Protein AF-A0A0F8ZVH7-F1 (afdb_monomer_lite)

Foldseek 3Di:
DPPVVVVVVVVVVVLVVQVVVCVVCVHLVSLLVLLVQDDADPLRVQLSVLSPDPVCVVPGNVVSCVVSVHDPVRSVVSSVVSVVSVVVVVVVVVVVVCVVVVLVVLLVLQDWDKDFDPQVRQQQFHQDPVRPDGDGDPVVRSRRTDTDHHDPVSNQVSCVSVVNHPPDPDDDPPPPPPDDDDDDDDPDPPDVVNVVVVVVVVCCVVPVPPPPPPPPPPPPPPPPPDDDDDDDDDDDDDDDDDDDDDDDDDDDDDPDDDPDPDDPPPPDPDDDDDDDDDDDDPDDDDDDDDDDDDDDDDDDDDDDDDDD

Radius of gyration: 37.27 Å; chains: 1; bounding box: 90×97×100 Å

pLDDT: mean 72.02, std 21.64, range [34.84, 97.56]

Sequence (308 aa):
GDKLSRRGKRSTLAVKAFDSIEAAIGGRDAVIGALAAGDLTEDQSYLFGLIADPCNDTRSLASICAKANHTLGSLLQLFKDAKLARAQIEAIAKVTDELPTVAADTMTLAKIRAEPCRPCKGKGQVATDDGVLEAECDACDGKGSHTYTPSIERQKLALELGGLYRGGSGGVQIANVFSPSPPNELGGRITQDYLKNMRTGTDRLLYPGRDAGVDTSEAIDVEVVEGKANDGKKAEQAENPEPTAVAAVAAVATPVLIPAAAIPDAKSESKPNAHVAPAPVPSVDPVRAPGSPVSSGDPFLAPAGKRP

Organism: NCBI:txid412755

Structure (mmCIF, N/CA/C/O backbone):
data_AF-A0A0F8ZVH7-F1
#
_entry.id   AF-A0A0F8ZVH7-F1
#
loop_
_atom_site.group_PDB
_atom_site.id
_atom_site.type_symbol
_atom_site.label_atom_id
_atom_site.label_alt_id
_atom_site.label_comp_id
_atom_site.label_asym_id
_atom_site.label_entity_id
_atom_site.label_seq_id
_atom_site.pdbx_PDB_ins_code
_atom_site.Cartn_x
_atom_site.Cartn_y
_atom_site.Cartn_z
_atom_site.occupancy
_atom_site.B_iso_or_equiv
_atom_site.auth_seq_id
_atom_site.auth_comp_id
_atom_site.auth_asym_id
_atom_site.auth_atom_id
_atom_site.pdbx_PDB_model_num
ATOM 1 N N . GLY A 1 1 ? -46.242 9.119 35.801 1.00 57.09 1 GLY A N 1
ATOM 2 C CA . GLY A 1 1 ? -46.180 7.870 35.014 1.00 57.09 1 GLY A CA 1
ATOM 3 C C . GLY A 1 1 ? -45.381 8.007 33.726 1.00 57.09 1 GLY A C 1
ATOM 4 O O . GLY A 1 1 ? -44.425 7.269 33.540 1.00 57.09 1 GLY A O 1
ATOM 5 N N . ASP A 1 2 ? -45.713 8.955 32.845 1.00 63.03 2 ASP A N 1
ATOM 6 C CA . ASP A 1 2 ? -45.248 8.923 31.442 1.00 63.03 2 ASP A CA 1
ATOM 7 C C . ASP A 1 2 ? -43.764 9.208 31.155 1.00 63.03 2 ASP A C 1
ATOM 9 O O . ASP A 1 2 ? -43.237 8.775 30.127 1.00 63.03 2 ASP A O 1
ATOM 13 N N . LYS A 1 3 ? -43.042 9.913 32.036 1.00 58.72 3 LYS A N 1
ATOM 14 C CA . LYS A 1 3 ? -41.636 10.280 31.765 1.00 58.72 3 LYS A CA 1
ATOM 15 C C . LYS A 1 3 ? -40.667 9.086 31.817 1.00 58.72 3 LYS A C 1
ATOM 17 O O . LYS A 1 3 ? -39.649 9.115 31.128 1.00 58.72 3 LYS A O 1
ATOM 22 N N . LEU A 1 4 ? -40.993 8.026 32.562 1.00 62.41 4 LEU A N 1
ATOM 23 C CA . LEU A 1 4 ? -40.169 6.810 32.648 1.00 62.41 4 LEU A CA 1
ATOM 24 C C . LEU A 1 4 ? -40.367 5.886 31.432 1.00 62.41 4 LEU A C 1
ATOM 26 O O . LEU A 1 4 ? -39.397 5.329 30.925 1.00 62.41 4 LEU A O 1
ATOM 30 N N . SER A 1 5 ? -41.586 5.819 30.882 1.00 64.19 5 SER A N 1
ATOM 31 C CA . SER A 1 5 ? -41.899 5.001 29.696 1.00 64.19 5 SER A CA 1
ATOM 32 C C . SER A 1 5 ? -41.181 5.489 28.424 1.00 64.19 5 SER A C 1
ATOM 34 O O . SER A 1 5 ? -40.743 4.694 27.589 1.00 64.19 5 SER A O 1
ATOM 36 N N . ARG A 1 6 ? -40.952 6.805 28.289 1.00 64.69 6 ARG A N 1
ATOM 37 C CA . ARG A 1 6 ? -40.232 7.371 27.131 1.00 64.69 6 ARG A CA 1
ATOM 38 C C . ARG A 1 6 ? -38.729 7.067 27.119 1.00 64.69 6 ARG A C 1
ATOM 40 O O . ARG A 1 6 ? -38.149 7.024 26.035 1.00 64.69 6 ARG A O 1
ATOM 47 N N . ARG A 1 7 ? -38.090 6.838 28.276 1.00 63.72 7 ARG A N 1
ATOM 48 C CA . ARG A 1 7 ? -36.652 6.507 28.332 1.00 63.72 7 ARG A CA 1
ATOM 49 C C . ARG A 1 7 ? -36.363 5.108 27.780 1.00 63.72 7 ARG A C 1
ATOM 51 O O . ARG A 1 7 ? -35.423 4.967 27.006 1.00 63.72 7 ARG A O 1
ATOM 58 N N . GLY A 1 8 ? -37.215 4.121 28.071 1.00 69.00 8 GLY A N 1
ATOM 59 C CA . GLY A 1 8 ? -37.044 2.748 27.572 1.00 69.00 8 GLY A CA 1
ATOM 60 C C . GLY A 1 8 ? -37.194 2.603 26.052 1.00 69.00 8 GLY A C 1
ATOM 61 O O . GLY A 1 8 ? -36.541 1.767 25.443 1.00 69.00 8 GLY A O 1
ATOM 62 N N . LYS A 1 9 ? -38.005 3.450 25.402 1.00 72.25 9 LYS A N 1
ATOM 63 C CA . LYS A 1 9 ? -38.171 3.414 23.935 1.00 72.25 9 LYS A CA 1
ATOM 64 C C . LYS A 1 9 ? -36.995 4.028 23.168 1.00 72.25 9 LYS A C 1
ATOM 66 O O . LYS A 1 9 ? -36.774 3.678 22.015 1.00 72.25 9 LYS A O 1
ATOM 71 N N . ARG A 1 10 ? -36.246 4.956 23.776 1.00 71.12 10 ARG A N 1
ATOM 72 C CA . ARG A 1 10 ? -35.081 5.581 23.124 1.00 71.12 10 ARG A CA 1
ATOM 73 C C . ARG A 1 10 ? -33.853 4.674 23.148 1.00 71.12 10 ARG A C 1
ATOM 75 O O . ARG A 1 10 ? -33.119 4.644 22.167 1.00 71.12 10 ARG A O 1
ATOM 82 N N . SER A 1 11 ? -33.655 3.912 24.225 1.00 75.88 11 SER A N 1
ATOM 83 C CA . SER A 1 11 ? -32.536 2.969 24.315 1.00 75.88 11 SER A CA 1
ATOM 84 C C . SER A 1 11 ? -32.661 1.823 23.310 1.00 75.88 11 SER A C 1
ATOM 86 O O . SER A 1 11 ? -31.657 1.417 22.738 1.00 75.88 11 SER A O 1
ATOM 88 N N . THR A 1 12 ? -33.875 1.347 23.018 1.00 82.81 12 THR A N 1
ATOM 89 C CA . THR A 1 12 ? -34.075 0.254 22.052 1.00 82.81 12 THR A CA 1
ATOM 90 C C . THR A 1 12 ? -33.793 0.664 20.607 1.00 82.81 12 THR A C 1
ATOM 92 O O . THR A 1 12 ? -33.283 -0.152 19.845 1.00 82.81 12 THR A O 1
ATOM 95 N N . LEU A 1 13 ? -34.072 1.914 20.219 1.00 84.94 13 LEU A N 1
ATOM 96 C CA . LEU A 1 13 ? -33.714 2.424 18.888 1.00 84.94 13 LEU A CA 1
ATOM 97 C C . LEU A 1 13 ? -32.204 2.586 18.723 1.00 84.94 13 LEU A C 1
ATOM 99 O O . LEU A 1 13 ? -31.675 2.232 17.674 1.00 84.94 13 LEU A O 1
ATOM 103 N N . ALA A 1 14 ? -31.520 3.078 19.762 1.00 82.62 14 ALA A N 1
ATOM 104 C CA . ALA A 1 14 ? -30.068 3.168 19.752 1.00 82.62 14 ALA A CA 1
ATOM 105 C C . ALA A 1 14 ? -29.460 1.774 19.571 1.00 82.62 14 ALA A C 1
ATOM 107 O O . ALA A 1 14 ? -28.747 1.572 18.600 1.00 82.62 14 ALA A O 1
ATOM 108 N N . VAL A 1 15 ? -29.823 0.796 20.410 1.00 86.12 15 VAL A N 1
ATOM 109 C CA . VAL A 1 15 ? -29.296 -0.582 20.323 1.00 86.12 15 VAL A CA 1
ATOM 110 C C . VAL A 1 15 ? -29.480 -1.179 18.923 1.00 86.12 15 VAL A C 1
ATOM 112 O O . VAL A 1 15 ? -28.510 -1.657 18.351 1.00 86.12 15 VAL A O 1
ATOM 115 N N . LYS A 1 16 ? -30.660 -1.029 18.306 1.00 89.44 16 LYS A N 1
ATOM 116 C CA . LYS A 1 16 ? -30.893 -1.504 16.930 1.00 89.44 16 LYS A CA 1
ATOM 117 C C . LYS A 1 16 ? -29.971 -0.864 15.889 1.00 89.44 16 LYS A C 1
ATOM 119 O O . LYS A 1 16 ? -29.590 -1.526 14.928 1.00 89.44 16 LYS A O 1
ATOM 124 N N . ALA A 1 17 ? -29.622 0.412 16.054 1.00 88.56 17 ALA A N 1
ATOM 125 C CA . ALA A 1 17 ? -28.679 1.074 15.159 1.00 88.56 17 ALA A CA 1
ATOM 126 C C . ALA A 1 17 ? -27.263 0.490 15.311 1.00 88.56 17 ALA A C 1
ATOM 128 O O . ALA A 1 17 ? -26.599 0.262 14.303 1.00 88.56 17 ALA A O 1
ATOM 129 N N . PHE A 1 18 ? -26.830 0.168 16.536 1.00 88.94 18 PHE A N 1
ATOM 130 C CA . PHE A 1 18 ? -25.550 -0.517 16.760 1.00 88.94 18 PHE A CA 1
ATOM 131 C C . PHE A 1 18 ? -25.537 -1.907 16.125 1.00 88.94 18 PHE A C 1
ATOM 133 O O . PHE A 1 18 ? -24.588 -2.223 15.414 1.00 88.94 18 PHE A O 1
ATOM 140 N N . ASP A 1 19 ? -26.606 -2.683 16.297 1.00 90.31 19 ASP A N 1
ATOM 141 C CA . ASP A 1 19 ? -26.706 -4.026 15.717 1.00 90.31 19 ASP A CA 1
ATOM 142 C C . ASP A 1 19 ? -26.653 -3.973 14.176 1.00 90.31 19 ASP A C 1
ATOM 144 O O . ASP A 1 19 ? -25.993 -4.792 13.539 1.00 90.31 19 ASP A O 1
ATOM 148 N N . SER A 1 20 ? -27.282 -2.962 13.557 1.00 93.81 20 SER A N 1
ATOM 149 C CA . SER A 1 20 ? -27.206 -2.765 12.100 1.00 93.81 20 SER A CA 1
ATOM 150 C C . SER A 1 20 ? -25.803 -2.399 11.606 1.00 93.81 20 SER A C 1
ATOM 152 O O . SER A 1 20 ? -25.410 -2.808 10.515 1.00 93.81 20 SER A O 1
ATOM 154 N N . ILE A 1 21 ? -25.032 -1.663 12.410 1.00 91.81 21 ILE A N 1
ATOM 155 C CA . ILE A 1 21 ? -23.653 -1.280 12.089 1.00 91.81 21 ILE A CA 1
ATOM 156 C C . ILE A 1 21 ? -22.717 -2.476 12.270 1.00 91.81 21 ILE A C 1
ATOM 158 O O . ILE A 1 21 ? -21.879 -2.718 11.408 1.00 91.81 21 ILE A O 1
ATOM 162 N N . GLU A 1 22 ? -22.883 -3.256 13.340 1.00 92.81 22 GLU A N 1
ATOM 163 C CA . GLU A 1 22 ? -22.125 -4.492 13.569 1.00 92.81 22 GLU A CA 1
ATOM 164 C C . GLU A 1 22 ? -22.356 -5.485 12.421 1.00 92.81 22 GLU A C 1
ATOM 166 O O . GLU A 1 22 ? -21.394 -6.006 11.858 1.00 92.81 22 GLU A O 1
ATOM 171 N N . ALA A 1 23 ? -23.606 -5.653 11.980 1.00 93.81 23 ALA A N 1
ATOM 172 C CA . ALA A 1 23 ? -23.926 -6.458 10.803 1.00 93.81 23 ALA A CA 1
ATOM 173 C C . ALA A 1 23 ? -23.273 -5.911 9.518 1.00 93.81 23 ALA A C 1
ATOM 175 O O . ALA A 1 23 ? -22.707 -6.681 8.745 1.00 93.81 23 ALA A O 1
ATOM 176 N N . ALA A 1 24 ? -23.296 -4.591 9.300 1.00 94.19 24 ALA A N 1
ATOM 177 C CA . ALA A 1 24 ? -22.696 -3.962 8.119 1.00 94.19 24 ALA A CA 1
ATOM 178 C C . ALA A 1 24 ? -21.160 -4.073 8.078 1.00 94.19 24 ALA A C 1
ATOM 180 O O . ALA A 1 24 ? -20.576 -4.123 6.998 1.00 94.19 24 ALA A O 1
ATOM 181 N N . ILE A 1 25 ? -20.503 -4.128 9.238 1.00 92.75 25 ILE A N 1
ATOM 182 C CA . ILE A 1 25 ? -19.046 -4.290 9.356 1.00 92.75 25 ILE A CA 1
ATOM 183 C C . ILE A 1 25 ? -18.605 -5.744 9.090 1.00 92.75 25 ILE A C 1
ATOM 185 O O . ILE A 1 25 ? -17.426 -5.997 8.837 1.00 92.75 25 ILE A O 1
ATOM 189 N N . GLY A 1 26 ? -19.547 -6.692 9.075 1.00 94.44 26 GLY A N 1
ATOM 190 C CA . GLY A 1 26 ? -19.261 -8.122 8.953 1.00 94.44 26 GLY A CA 1
ATOM 191 C C . GLY A 1 26 ? -19.133 -8.827 10.303 1.00 94.44 26 GLY A C 1
ATOM 192 O O . GLY A 1 26 ? -18.504 -9.877 10.387 1.00 94.44 26 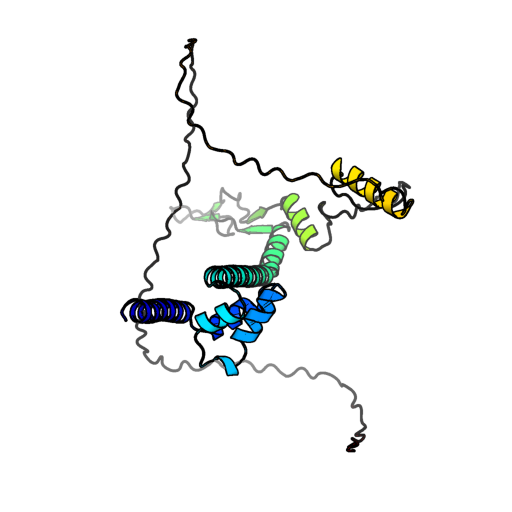GLY A O 1
ATOM 193 N N . GLY A 1 27 ? -19.725 -8.256 11.354 1.00 94.50 27 GLY A N 1
ATOM 194 C CA . GLY A 1 27 ? -19.760 -8.823 12.696 1.00 94.50 27 GLY A CA 1
ATOM 195 C C . GLY A 1 27 ? -18.555 -8.464 13.562 1.00 94.50 27 GLY A C 1
ATOM 196 O O . GLY A 1 27 ? -17.670 -7.690 13.184 1.00 94.50 27 GLY A O 1
ATOM 197 N N . ARG A 1 28 ? -18.539 -9.045 14.764 1.00 93.62 28 ARG A N 1
ATOM 198 C CA . ARG A 1 28 ? -17.524 -8.783 15.788 1.00 93.62 28 ARG A CA 1
ATOM 199 C C . ARG A 1 28 ? -16.134 -9.269 15.388 1.00 93.62 28 ARG A C 1
ATOM 201 O O . ARG A 1 28 ? -15.161 -8.551 15.596 1.00 93.62 28 ARG A O 1
ATOM 208 N N . ASP A 1 29 ? -16.050 -10.418 14.725 1.00 95.31 29 ASP A N 1
ATOM 209 C CA . ASP A 1 29 ? -14.782 -10.995 14.264 1.00 95.31 29 ASP A CA 1
ATOM 210 C C . ASP A 1 29 ? -14.056 -10.081 13.273 1.00 95.31 29 ASP A C 1
ATOM 212 O O . ASP A 1 29 ? -12.832 -9.951 13.311 1.00 95.31 29 ASP A O 1
ATOM 216 N N . ALA A 1 30 ? -14.805 -9.381 12.414 1.00 94.50 30 ALA A N 1
ATOM 217 C CA . ALA A 1 30 ? -14.237 -8.420 11.476 1.00 94.50 30 ALA A CA 1
ATOM 218 C C . ALA A 1 30 ? -13.635 -7.200 12.192 1.00 94.50 30 ALA A C 1
ATOM 220 O O . ALA A 1 30 ? -12.618 -6.668 11.741 1.00 94.50 30 ALA A O 1
ATOM 221 N N . VAL A 1 31 ? -14.238 -6.772 13.308 1.00 94.25 31 VAL A N 1
ATOM 222 C CA . VAL A 1 31 ? -13.708 -5.700 14.163 1.00 94.25 31 VAL A CA 1
ATOM 223 C C . VAL A 1 31 ? -12.450 -6.174 14.881 1.00 94.25 31 VAL A C 1
ATOM 225 O O . VAL A 1 31 ? -11.442 -5.474 14.838 1.00 94.25 31 VAL A O 1
ATOM 228 N N . ILE A 1 32 ? -12.472 -7.375 15.466 1.00 96.00 32 ILE A N 1
ATOM 229 C CA . ILE A 1 32 ? -11.312 -7.964 16.151 1.00 96.00 32 ILE A CA 1
ATOM 230 C C . ILE A 1 32 ? -10.141 -8.110 15.172 1.00 96.00 32 ILE A C 1
ATOM 232 O O . ILE A 1 32 ? -9.041 -7.636 15.443 1.00 96.00 32 ILE A O 1
ATOM 236 N N . GLY A 1 33 ? -10.385 -8.690 13.996 1.00 94.81 33 GLY A N 1
ATOM 237 C CA . GLY A 1 33 ? -9.356 -8.891 12.978 1.00 94.81 33 GLY A CA 1
ATOM 238 C C . GLY A 1 33 ? -8.829 -7.595 12.357 1.00 94.81 33 GLY A C 1
ATOM 239 O O . GLY A 1 33 ? -7.704 -7.577 11.866 1.00 94.81 33 GLY A O 1
ATOM 240 N N . ALA A 1 34 ? -9.613 -6.512 12.357 1.00 94.06 34 ALA A N 1
ATOM 241 C CA . ALA A 1 34 ? -9.126 -5.198 11.944 1.00 94.06 34 ALA A CA 1
ATOM 242 C C . ALA A 1 34 ? -8.257 -4.569 13.038 1.00 94.06 34 ALA A C 1
ATOM 244 O O . ALA A 1 34 ? -7.123 -4.194 12.763 1.00 94.06 34 ALA A O 1
ATOM 245 N N . LEU A 1 35 ? -8.763 -4.499 14.273 1.00 94.50 35 LEU A N 1
ATOM 246 C CA . LEU A 1 35 ? -8.078 -3.844 15.391 1.00 94.50 35 LEU A CA 1
ATOM 247 C C . LEU A 1 35 ? -6.788 -4.559 15.805 1.00 94.50 35 LEU A C 1
ATOM 249 O O . LEU A 1 35 ? -5.858 -3.892 16.236 1.00 94.50 35 LEU A O 1
ATOM 253 N N . ALA A 1 36 ? -6.689 -5.875 15.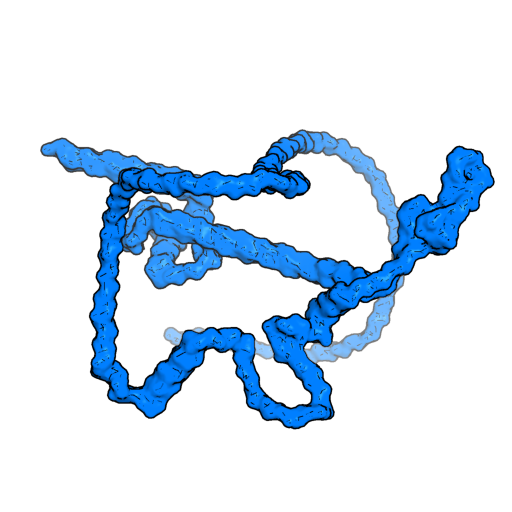605 1.00 94.75 36 ALA A N 1
ATOM 254 C CA . ALA A 1 36 ? -5.475 -6.639 15.895 1.00 94.75 36 ALA A CA 1
ATOM 255 C C . ALA A 1 36 ? -4.234 -6.179 15.101 1.00 94.75 36 ALA A C 1
ATOM 257 O O . ALA A 1 36 ? -3.117 -6.502 15.493 1.00 94.75 36 ALA A O 1
ATOM 258 N N . ALA A 1 37 ? -4.416 -5.456 13.990 1.00 88.62 37 ALA A N 1
ATOM 259 C CA . ALA A 1 37 ? -3.323 -4.938 13.166 1.00 88.62 37 ALA A CA 1
ATOM 260 C C . ALA A 1 37 ? -2.952 -3.473 13.469 1.00 88.62 37 ALA A C 1
ATOM 262 O O . ALA A 1 37 ? -2.010 -2.961 12.868 1.00 88.62 37 ALA A O 1
ATOM 263 N N . GLY A 1 38 ? -3.712 -2.780 14.323 1.00 88.75 38 GLY A N 1
ATOM 264 C CA . GLY A 1 38 ? -3.510 -1.361 14.619 1.00 88.75 38 GLY A CA 1
ATOM 265 C C . GLY A 1 38 ? -2.704 -1.121 15.895 1.00 88.75 38 GLY A C 1
ATOM 266 O O . GLY A 1 38 ? -2.769 -1.910 16.836 1.00 88.75 38 GLY A O 1
ATOM 267 N N . ASP A 1 39 ? -2.002 0.012 15.946 1.00 90.88 39 ASP A N 1
ATOM 268 C CA . ASP A 1 39 ? -1.383 0.510 17.176 1.00 90.88 39 ASP A CA 1
ATOM 269 C C . ASP A 1 39 ? -2.473 1.057 18.109 1.00 90.88 39 ASP A C 1
ATOM 271 O O . ASP A 1 39 ? -3.083 2.096 17.847 1.00 90.88 39 ASP A O 1
ATOM 275 N N . LEU A 1 40 ? -2.746 0.324 19.189 1.00 93.94 40 LEU A N 1
ATOM 276 C CA . LEU A 1 40 ? -3.796 0.638 20.158 1.00 93.94 40 LEU A CA 1
ATOM 277 C C . LEU A 1 40 ? -3.206 1.384 21.358 1.00 93.94 40 LEU A C 1
ATOM 279 O O . LEU A 1 40 ? -2.177 0.991 21.908 1.00 93.94 40 LEU A O 1
ATOM 283 N N . THR A 1 41 ? -3.890 2.431 21.823 1.00 95.44 41 THR A N 1
ATOM 284 C CA . THR A 1 41 ? -3.577 3.033 23.131 1.00 95.44 41 THR A CA 1
ATOM 285 C C . THR A 1 41 ? -3.991 2.102 24.278 1.00 95.44 41 THR A C 1
ATOM 287 O O . THR A 1 41 ? -4.719 1.130 24.067 1.00 95.44 41 THR A O 1
ATOM 290 N N . GLU A 1 42 ? -3.555 2.379 25.510 1.00 95.06 42 GLU A N 1
ATOM 291 C CA . GLU A 1 42 ? -3.906 1.561 26.685 1.00 95.06 42 GLU A CA 1
ATOM 292 C C . GLU A 1 42 ? -5.434 1.447 26.880 1.00 95.06 42 GLU A C 1
ATOM 294 O O . GLU A 1 42 ? -5.968 0.342 26.996 1.00 95.06 42 GLU A O 1
ATOM 299 N N . ASP A 1 43 ? -6.160 2.566 26.768 1.00 93.31 43 ASP A N 1
ATOM 300 C CA . ASP A 1 43 ? -7.630 2.598 26.845 1.00 93.31 43 ASP A CA 1
ATOM 301 C C . ASP A 1 43 ? -8.298 1.786 25.719 1.00 93.31 43 ASP A C 1
ATOM 303 O O . ASP A 1 43 ? -9.260 1.041 25.930 1.00 93.31 43 ASP A O 1
ATOM 307 N N . GLN A 1 44 ? -7.757 1.879 24.502 1.00 95.25 44 GLN A N 1
ATOM 308 C CA . GLN A 1 44 ? -8.271 1.152 23.340 1.00 95.25 44 GLN A CA 1
ATOM 309 C C . GLN A 1 44 ? -7.968 -0.344 23.426 1.00 95.25 44 GLN A C 1
ATOM 311 O O . GLN A 1 44 ? -8.773 -1.160 22.979 1.00 95.25 44 GLN A O 1
ATOM 316 N N . SER A 1 45 ? -6.844 -0.709 24.041 1.00 96.12 45 SER A N 1
ATOM 317 C CA . SER A 1 45 ? -6.466 -2.093 24.322 1.00 96.12 45 SER A CA 1
ATOM 318 C C . SER A 1 45 ? -7.437 -2.730 25.316 1.00 96.12 45 SER A C 1
ATOM 320 O O . SER A 1 45 ? -7.831 -3.883 25.141 1.00 96.12 45 SER A O 1
ATOM 322 N N . TYR A 1 46 ? -7.906 -1.968 26.311 1.00 97.19 46 TYR A N 1
ATOM 323 C CA . TYR A 1 46 ? -8.962 -2.417 27.219 1.00 97.19 46 TYR A CA 1
ATOM 324 C C . TYR A 1 46 ? -10.294 -2.651 26.489 1.00 97.19 46 TYR A C 1
ATOM 326 O O . TYR A 1 46 ? -10.916 -3.705 26.654 1.00 97.19 46 TYR A O 1
ATOM 334 N N . LEU A 1 47 ? -10.717 -1.712 25.632 1.00 96.69 47 LEU A N 1
ATOM 335 C CA . LEU A 1 47 ? -11.907 -1.884 24.789 1.00 96.69 47 LEU A CA 1
ATOM 336 C C . LEU A 1 47 ? -11.779 -3.114 23.879 1.00 96.69 47 LEU A C 1
ATOM 338 O O . LEU A 1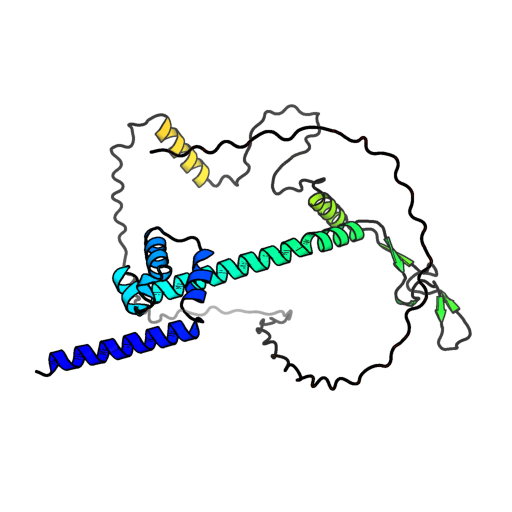 47 ? -12.717 -3.904 23.783 1.00 96.69 47 LEU A O 1
ATOM 342 N N . PHE A 1 48 ? -10.623 -3.293 23.239 1.00 96.81 48 PHE A N 1
ATOM 343 C CA . PHE A 1 48 ? -10.334 -4.448 22.396 1.00 96.81 48 PHE A CA 1
ATOM 344 C C . PHE A 1 48 ? -10.430 -5.758 23.184 1.00 96.81 48 PHE A C 1
ATOM 346 O O . PHE A 1 48 ? -11.102 -6.683 22.734 1.00 96.81 48 PHE A O 1
ATOM 353 N N . GLY A 1 49 ? -9.863 -5.815 24.394 1.00 97.19 49 GLY A N 1
ATOM 354 C CA . GLY A 1 49 ? -9.973 -6.974 25.281 1.00 97.19 49 GLY A CA 1
ATOM 355 C C . GLY A 1 49 ? -11.420 -7.316 25.644 1.00 97.19 49 GLY A C 1
ATOM 356 O O . GLY A 1 49 ? -11.799 -8.483 25.627 1.00 97.19 49 GLY A O 1
ATOM 357 N N . LEU A 1 50 ? -12.266 -6.310 25.896 1.00 97.50 50 LEU A N 1
ATOM 358 C CA . LEU A 1 50 ? -13.692 -6.535 26.153 1.00 97.50 50 LEU A CA 1
ATOM 359 C C . LEU A 1 50 ? -14.453 -7.055 24.926 1.00 97.50 50 LEU A C 1
ATOM 361 O O . LEU A 1 50 ? -15.396 -7.829 25.092 1.00 97.50 50 LEU A O 1
ATOM 365 N N . ILE A 1 51 ? -14.083 -6.615 23.720 1.00 96.31 51 ILE A N 1
ATOM 366 C CA . ILE A 1 51 ? -14.690 -7.077 22.461 1.00 96.31 51 ILE A CA 1
ATOM 367 C C . ILE A 1 51 ? -14.227 -8.502 22.127 1.00 96.31 51 ILE A C 1
ATOM 369 O O . ILE A 1 51 ? -15.029 -9.286 21.632 1.00 96.31 51 ILE A O 1
ATOM 373 N N . ALA A 1 52 ? -12.963 -8.830 22.400 1.00 97.25 52 ALA A N 1
ATOM 374 C CA . ALA A 1 52 ? -12.366 -10.131 22.109 1.00 97.25 52 ALA A CA 1
ATOM 375 C C . ALA A 1 52 ? -12.703 -11.224 23.142 1.00 97.25 52 ALA A C 1
ATOM 377 O O . ALA A 1 52 ? -12.470 -12.400 22.875 1.00 97.25 52 ALA A O 1
ATOM 378 N N . ASP A 1 53 ? -13.227 -10.859 24.316 1.00 97.56 53 ASP A N 1
ATOM 379 C CA . ASP A 1 53 ? -13.628 -11.807 25.359 1.00 97.56 53 ASP A CA 1
ATOM 380 C C . ASP A 1 53 ? -14.943 -12.536 24.991 1.00 97.56 53 ASP A C 1
ATOM 382 O O . ASP A 1 53 ? -15.999 -11.888 24.952 1.00 97.56 53 ASP A O 1
ATOM 386 N N . PRO A 1 54 ? -14.931 -13.878 24.825 1.00 96.62 54 PRO A N 1
ATOM 387 C CA . PRO A 1 54 ? -16.123 -14.669 24.495 1.00 96.62 54 PRO A CA 1
ATOM 388 C C . PRO A 1 54 ? -17.256 -14.532 25.521 1.00 96.62 54 PRO A C 1
ATOM 390 O O . PRO A 1 54 ? -18.435 -14.702 25.209 1.00 96.62 54 PRO A O 1
ATOM 393 N N . CYS A 1 55 ? -16.938 -14.178 26.772 1.00 97.00 55 CYS A N 1
ATOM 394 C CA . CYS A 1 55 ? -17.949 -13.955 27.806 1.00 97.00 55 CYS A CA 1
ATOM 395 C C . CYS A 1 55 ? -18.862 -12.756 27.492 1.00 97.00 55 CYS A C 1
ATOM 397 O O . CYS A 1 55 ? -19.935 -12.614 28.090 1.00 97.00 55 CYS A O 1
ATOM 399 N N . ASN A 1 56 ? -18.450 -11.874 26.576 1.00 96.38 56 ASN A N 1
ATOM 400 C CA . ASN A 1 56 ? -19.217 -10.715 26.136 1.00 96.38 56 ASN A CA 1
ATOM 401 C C . ASN A 1 56 ? -19.979 -10.946 24.823 1.00 96.38 56 ASN A C 1
ATOM 403 O O . ASN A 1 56 ? -20.664 -10.024 24.376 1.00 96.38 56 ASN A O 1
ATOM 407 N N . ASP A 1 57 ? -19.953 -12.142 24.230 1.00 94.50 57 ASP A N 1
ATOM 408 C CA . ASP A 1 57 ? -20.640 -12.441 22.959 1.00 94.50 57 ASP A CA 1
ATOM 409 C C . ASP A 1 57 ? -22.152 -12.227 23.029 1.00 94.50 57 ASP A C 1
ATOM 411 O O . ASP A 1 57 ? -22.772 -11.752 22.081 1.00 94.50 57 ASP A O 1
ATOM 415 N N . THR A 1 58 ? -22.759 -12.463 24.194 1.00 94.88 58 THR A N 1
ATOM 416 C CA . THR A 1 58 ? -24.196 -12.232 24.399 1.00 94.88 58 THR A CA 1
ATOM 417 C C . THR A 1 58 ? -24.553 -10.759 24.625 1.00 94.88 58 THR A C 1
ATOM 419 O O . THR A 1 58 ? -25.731 -10.421 24.745 1.00 94.88 58 THR A O 1
ATOM 422 N N . ARG A 1 59 ? -23.563 -9.873 24.783 1.00 95.06 59 ARG A N 1
ATOM 423 C CA . ARG A 1 59 ? -23.766 -8.447 25.067 1.00 95.06 59 ARG A CA 1
ATOM 424 C C . ARG A 1 59 ? -23.701 -7.647 23.774 1.00 95.06 59 ARG A C 1
ATOM 426 O O . ARG A 1 59 ? -22.843 -7.895 22.934 1.00 95.06 59 ARG A O 1
ATOM 433 N N . SER A 1 60 ? -24.567 -6.645 23.634 1.00 93.12 60 SER A N 1
ATOM 434 C CA . SER A 1 60 ? -24.515 -5.746 22.477 1.00 93.12 60 SER A CA 1
ATOM 435 C C . SER A 1 60 ? -23.254 -4.885 22.510 1.00 93.12 60 SER A C 1
ATOM 437 O O . SER A 1 60 ? -22.815 -4.457 23.586 1.00 93.12 60 SER A O 1
ATOM 439 N N . LEU A 1 61 ? -22.710 -4.566 21.335 1.00 93.12 61 LEU A N 1
ATOM 440 C CA . LEU A 1 61 ? -21.522 -3.722 21.182 1.00 93.12 61 LEU A CA 1
ATOM 441 C C . LEU A 1 61 ? -21.669 -2.376 21.912 1.00 93.12 61 LEU A C 1
ATOM 443 O O . LEU A 1 61 ? -20.749 -1.915 22.581 1.00 93.12 61 LEU A O 1
ATOM 447 N N . ALA A 1 62 ? -22.873 -1.792 21.881 1.00 92.88 62 ALA A N 1
ATOM 448 C CA . ALA A 1 62 ? -23.206 -0.558 22.596 1.00 92.88 62 ALA A CA 1
ATOM 449 C C . ALA A 1 62 ? -22.927 -0.652 24.105 1.00 92.88 62 ALA A C 1
ATOM 451 O O . ALA A 1 62 ? -22.415 0.289 24.712 1.00 92.88 62 ALA A O 1
ATOM 452 N N . SER A 1 63 ? -23.262 -1.792 24.716 1.00 94.44 63 SER A N 1
ATOM 453 C CA . SER A 1 63 ? -23.043 -2.019 26.145 1.00 94.44 63 SER A CA 1
ATOM 454 C C . SER A 1 63 ? -21.566 -2.224 26.482 1.00 94.44 63 SER A C 1
ATOM 456 O O . SER A 1 63 ? -21.133 -1.836 27.565 1.00 94.44 63 SER A O 1
ATOM 458 N N . ILE A 1 64 ? -20.791 -2.785 25.550 1.00 95.75 64 ILE A N 1
ATOM 459 C CA . ILE A 1 64 ? -19.344 -2.970 25.683 1.00 95.75 64 ILE A CA 1
ATOM 460 C C . ILE A 1 64 ? -18.637 -1.612 25.596 1.00 95.75 64 ILE A C 1
ATOM 462 O O . ILE A 1 64 ? -17.883 -1.261 26.501 1.00 95.75 64 ILE A O 1
ATOM 466 N N . CYS A 1 65 ? -18.963 -0.796 24.587 1.00 94.69 65 CYS A N 1
ATOM 467 C CA . CYS A 1 65 ? -18.431 0.562 24.449 1.00 94.69 65 CYS A CA 1
ATOM 468 C C . CYS A 1 65 ? -18.752 1.432 25.672 1.00 94.69 65 CYS A C 1
ATOM 470 O O . CYS A 1 65 ? -17.873 2.119 26.184 1.00 94.69 65 CYS A O 1
ATOM 472 N N . ALA A 1 66 ? -19.983 1.348 26.192 1.00 94.94 66 ALA A N 1
ATOM 473 C CA . ALA A 1 66 ? -20.379 2.079 27.393 1.00 94.94 66 ALA A CA 1
ATOM 474 C C . ALA A 1 66 ? -19.572 1.664 28.637 1.00 94.94 66 ALA A C 1
ATOM 476 O O . ALA A 1 66 ? -19.242 2.519 29.451 1.00 94.94 66 ALA A O 1
ATOM 477 N N . LYS A 1 67 ? -19.228 0.376 28.784 1.00 96.25 67 LYS A N 1
ATOM 478 C CA . LYS A 1 67 ? -18.376 -0.109 29.886 1.00 96.25 67 LYS A CA 1
ATOM 479 C C . LYS A 1 67 ? -16.930 0.353 29.766 1.00 96.25 67 LYS A C 1
ATOM 481 O O . LYS A 1 67 ? -16.302 0.618 30.783 1.00 96.25 67 LYS A O 1
ATOM 486 N N . ALA A 1 68 ? -16.428 0.462 28.542 1.00 96.25 68 ALA A N 1
ATOM 487 C CA . ALA A 1 68 ? -15.090 0.964 28.262 1.00 96.25 68 ALA A CA 1
ATOM 488 C C . ALA A 1 68 ? -15.007 2.504 28.243 1.00 96.25 68 ALA A C 1
ATOM 490 O O . ALA A 1 68 ? -13.960 3.041 27.916 1.00 96.25 68 ALA A O 1
ATOM 491 N N . ASN A 1 69 ? -16.098 3.225 28.541 1.00 95.88 69 ASN A N 1
ATOM 492 C CA . ASN A 1 69 ? -16.192 4.686 28.409 1.00 95.88 69 ASN A CA 1
ATOM 493 C C . ASN A 1 69 ? -15.865 5.225 26.999 1.00 95.88 69 ASN A C 1
ATOM 495 O O . ASN A 1 69 ? -15.490 6.386 26.845 1.00 95.88 69 ASN A O 1
ATOM 499 N N . HIS A 1 70 ? -16.069 4.417 25.954 1.00 96.44 70 HIS A N 1
ATOM 500 C CA . HIS A 1 70 ? -15.858 4.822 24.566 1.00 96.44 70 HIS A CA 1
ATOM 501 C C . HIS A 1 70 ? -17.174 5.104 23.841 1.00 96.44 70 HIS A C 1
ATOM 503 O O . HIS A 1 70 ? -18.194 4.436 24.029 1.00 96.44 70 HIS A O 1
ATOM 509 N N . THR A 1 71 ? -17.146 6.100 22.957 1.00 95.06 71 THR A N 1
ATOM 510 C CA . THR A 1 71 ? -18.264 6.390 22.054 1.00 95.06 71 THR A CA 1
ATOM 511 C C . THR A 1 71 ? -18.189 5.511 20.806 1.00 95.06 71 THR A C 1
ATOM 513 O O . THR A 1 71 ? -17.108 5.117 20.368 1.00 95.06 71 THR A O 1
ATOM 516 N N . LEU A 1 72 ? -19.337 5.248 20.172 1.00 91.69 72 LEU A N 1
ATOM 517 C CA . LEU A 1 72 ? -19.377 4.518 18.898 1.00 91.69 72 LEU A CA 1
ATOM 518 C C . LEU A 1 72 ? -18.538 5.199 17.810 1.00 91.69 72 LEU A C 1
ATOM 520 O O . LEU A 1 72 ? -17.890 4.524 17.020 1.00 91.69 72 LEU A O 1
ATOM 524 N N . GLY A 1 73 ? -18.550 6.535 17.777 1.00 94.31 73 GLY A N 1
ATOM 525 C CA . GLY A 1 73 ? -17.760 7.305 16.818 1.00 94.31 73 GLY A CA 1
ATOM 526 C C . GLY A 1 73 ? -16.263 7.028 16.959 1.00 94.31 73 GLY A C 1
ATOM 527 O O . GLY A 1 73 ? -15.592 6.828 15.952 1.00 94.31 73 GLY A O 1
ATOM 528 N N . SER A 1 74 ? -15.768 6.925 18.197 1.00 94.94 74 SER A N 1
ATOM 529 C CA . SER A 1 74 ? -14.377 6.554 18.479 1.00 94.94 74 SER A CA 1
ATOM 530 C C . SER A 1 74 ? -14.056 5.135 17.998 1.00 94.94 74 SER A C 1
ATOM 532 O O . SER A 1 74 ? -13.042 4.949 17.332 1.00 94.94 74 SER A O 1
ATOM 534 N N . LEU A 1 75 ? -14.940 4.157 18.232 1.00 94.06 75 LEU A N 1
ATOM 535 C CA . LEU A 1 75 ? -14.747 2.792 17.727 1.00 94.06 75 LEU A CA 1
ATOM 536 C C . LEU A 1 75 ? -14.738 2.733 16.189 1.00 94.06 75 LEU A C 1
ATOM 538 O O . LEU A 1 75 ? -13.905 2.050 15.601 1.00 94.06 75 LEU A O 1
ATOM 542 N N . LEU A 1 76 ? -15.646 3.456 15.527 1.00 93.62 76 LEU A N 1
ATOM 543 C CA . LEU A 1 76 ? -15.699 3.515 14.064 1.00 93.62 76 LEU A CA 1
ATOM 544 C C . LEU A 1 76 ? -14.459 4.181 13.466 1.00 93.62 76 LEU A C 1
ATOM 546 O O . LEU A 1 76 ? -14.014 3.771 12.396 1.00 93.62 76 LEU A O 1
ATOM 550 N N . GLN A 1 77 ? -13.911 5.193 14.137 1.00 94.88 77 GLN A N 1
ATOM 551 C CA . GLN A 1 77 ? -12.669 5.829 13.717 1.00 94.88 77 GLN A CA 1
ATOM 552 C C . GLN A 1 77 ? -11.499 4.843 13.813 1.00 94.88 77 GLN A C 1
ATOM 554 O O . GLN A 1 77 ? -10.820 4.625 12.816 1.00 94.88 77 GLN A O 1
ATOM 559 N N . LEU A 1 78 ? -11.363 4.139 14.942 1.00 93.81 78 LEU A N 1
ATOM 560 C CA . LEU A 1 78 ? -10.340 3.102 15.120 1.00 93.81 78 LEU A CA 1
ATOM 561 C C . LEU A 1 78 ? -10.446 1.987 14.084 1.00 93.81 78 LEU A C 1
ATOM 563 O O . LEU A 1 78 ? -9.444 1.544 13.533 1.00 93.81 78 LEU A O 1
ATOM 567 N N . PHE A 1 79 ? -11.667 1.557 13.771 1.00 94.50 79 PHE A N 1
ATOM 568 C CA . PHE A 1 79 ? -11.892 0.555 12.738 1.00 94.50 79 PHE A CA 1
ATOM 569 C C . PHE A 1 79 ? -11.440 1.035 11.350 1.00 94.50 79 PHE A C 1
ATOM 571 O O . PHE A 1 79 ? -10.822 0.270 10.607 1.00 94.50 79 PHE A O 1
ATOM 578 N N . LYS A 1 80 ? -11.727 2.294 10.988 1.00 94.69 80 LYS A N 1
ATOM 579 C CA . LYS A 1 80 ? -11.271 2.887 9.721 1.00 94.69 80 LYS A CA 1
ATOM 580 C C . LYS A 1 80 ? -9.752 2.975 9.661 1.00 94.69 80 LYS A C 1
ATOM 582 O O . LYS A 1 80 ? -9.174 2.564 8.657 1.00 94.69 80 LYS A O 1
ATOM 587 N N . ASP A 1 81 ? -9.131 3.462 10.729 1.00 92.50 81 ASP A N 1
ATOM 588 C CA . ASP A 1 81 ? -7.683 3.642 10.807 1.00 92.50 81 ASP A CA 1
ATOM 589 C C . ASP A 1 81 ? -6.967 2.285 10.716 1.00 92.50 81 ASP A C 1
ATOM 591 O O . ASP A 1 81 ? -6.048 2.117 9.916 1.00 92.50 81 ASP A O 1
ATOM 595 N N . ALA A 1 82 ? -7.472 1.264 11.414 1.00 92.69 82 ALA A N 1
ATOM 596 C CA . ALA A 1 82 ? -6.926 -0.089 11.355 1.00 92.69 82 ALA A CA 1
ATOM 597 C C . ALA A 1 82 ? -7.104 -0.755 9.974 1.00 92.69 82 ALA A C 1
ATOM 599 O O . ALA A 1 82 ? -6.198 -1.422 9.469 1.00 92.69 82 ALA A O 1
ATOM 600 N N . LYS A 1 83 ? -8.249 -0.548 9.305 1.00 92.44 83 LYS A N 1
ATOM 601 C CA . LYS A 1 83 ? -8.459 -1.010 7.919 1.00 92.44 83 LYS A CA 1
ATOM 602 C C . LYS A 1 83 ? -7.510 -0.328 6.938 1.00 92.44 83 LYS A C 1
ATOM 604 O O . LYS A 1 83 ? -7.005 -0.993 6.034 1.00 92.44 83 LYS A O 1
ATOM 609 N N . LEU A 1 84 ? -7.271 0.970 7.111 1.00 89.94 84 LEU A N 1
ATOM 610 C CA . LEU A 1 84 ? -6.336 1.732 6.291 1.00 89.94 84 LEU A CA 1
ATOM 611 C C . LEU A 1 84 ? -4.902 1.232 6.499 1.00 89.94 84 LEU A C 1
ATOM 613 O O . LEU A 1 84 ? -4.220 0.956 5.515 1.00 89.94 84 LEU A O 1
ATOM 617 N N . ALA A 1 85 ? -4.479 1.030 7.748 1.00 86.38 85 ALA A N 1
ATOM 618 C CA . ALA A 1 85 ? -3.168 0.472 8.076 1.00 86.38 85 ALA A CA 1
ATOM 619 C C . ALA A 1 85 ? -2.970 -0.918 7.450 1.00 86.38 85 ALA A C 1
ATOM 621 O O . ALA A 1 85 ? -1.965 -1.175 6.789 1.00 86.38 85 ALA A O 1
ATOM 622 N N . ARG A 1 86 ? -3.972 -1.800 7.548 1.00 88.81 86 ARG A N 1
ATOM 623 C CA . ARG A 1 86 ? -3.927 -3.112 6.892 1.00 88.81 86 ARG A CA 1
ATOM 624 C C . ARG A 1 86 ? -3.795 -3.001 5.371 1.00 88.81 86 ARG A C 1
ATOM 626 O O . ARG A 1 86 ? -2.985 -3.710 4.783 1.00 88.81 86 ARG A O 1
ATOM 633 N N . ALA A 1 87 ? -4.559 -2.114 4.736 1.00 86.50 87 ALA A N 1
ATOM 634 C CA . ALA A 1 87 ? -4.460 -1.891 3.296 1.00 86.50 87 ALA A CA 1
ATOM 635 C C . ALA A 1 87 ? -3.067 -1.379 2.890 1.00 86.50 87 ALA A C 1
ATOM 637 O O . ALA A 1 87 ? -2.544 -1.794 1.858 1.00 86.50 87 ALA A O 1
ATOM 638 N N . GLN A 1 88 ? -2.443 -0.527 3.710 1.00 85.56 88 GLN A N 1
ATOM 639 C CA . GLN A 1 88 ? -1.066 -0.075 3.496 1.00 85.56 88 GLN A CA 1
ATOM 640 C C . GLN A 1 88 ? -0.066 -1.229 3.601 1.00 85.56 88 GLN A C 1
ATOM 642 O O . GLN A 1 88 ? 0.787 -1.354 2.729 1.00 85.56 88 GLN A O 1
ATOM 647 N N . ILE A 1 89 ? -0.191 -2.101 4.604 1.00 84.81 89 ILE A N 1
ATOM 648 C CA . ILE A 1 89 ? 0.681 -3.276 4.758 1.00 84.81 89 ILE A CA 1
ATOM 649 C C . ILE A 1 89 ? 0.534 -4.223 3.562 1.00 84.81 89 ILE A C 1
ATOM 651 O O . ILE A 1 89 ? 1.535 -4.639 2.986 1.00 84.81 89 ILE A O 1
ATOM 655 N N . GLU A 1 90 ? -0.696 -4.532 3.143 1.00 90.12 90 GLU A N 1
ATOM 656 C CA . GLU A 1 90 ? -0.949 -5.388 1.975 1.00 90.12 90 GLU A CA 1
ATOM 657 C C . GLU A 1 90 ? -0.423 -4.757 0.675 1.00 90.12 90 GLU A C 1
ATOM 659 O O . GLU A 1 90 ? 0.091 -5.461 -0.195 1.00 90.12 90 GLU A O 1
ATOM 664 N N . ALA A 1 91 ? -0.519 -3.432 0.534 1.00 83.25 91 ALA A N 1
ATOM 665 C CA . ALA A 1 91 ? 0.056 -2.717 -0.599 1.00 83.25 91 ALA A CA 1
ATOM 666 C C . ALA A 1 91 ? 1.590 -2.771 -0.583 1.00 83.25 91 ALA A C 1
ATOM 668 O O . ALA A 1 91 ? 2.188 -3.064 -1.615 1.00 83.25 91 ALA A O 1
ATOM 669 N N . ILE A 1 92 ? 2.222 -2.540 0.572 1.00 85.25 92 ILE A N 1
ATOM 670 C CA . ILE A 1 92 ? 3.678 -2.637 0.731 1.00 85.25 92 ILE A CA 1
ATOM 671 C C . ILE A 1 92 ? 4.144 -4.053 0.402 1.00 85.25 92 ILE A C 1
ATOM 673 O O . ILE A 1 92 ? 5.075 -4.187 -0.380 1.00 85.25 92 ILE A O 1
ATOM 677 N N . ALA A 1 93 ? 3.466 -5.085 0.911 1.00 89.38 93 ALA A N 1
ATOM 678 C CA . ALA A 1 93 ? 3.784 -6.482 0.620 1.00 89.38 93 ALA A CA 1
ATOM 679 C C . ALA A 1 93 ? 3.756 -6.773 -0.892 1.00 89.38 93 ALA A C 1
ATOM 681 O O . ALA A 1 93 ? 4.730 -7.274 -1.448 1.00 89.38 93 ALA A O 1
ATOM 682 N N . LYS A 1 94 ? 2.690 -6.355 -1.589 1.00 90.94 94 LYS A N 1
ATOM 683 C CA . LYS A 1 94 ? 2.592 -6.502 -3.053 1.00 90.94 94 LYS A CA 1
ATOM 684 C C . LYS A 1 94 ? 3.696 -5.756 -3.792 1.00 90.94 94 LYS A C 1
ATOM 686 O O . LYS A 1 94 ? 4.242 -6.271 -4.759 1.00 90.94 94 LYS A O 1
ATOM 691 N N . VAL A 1 95 ? 4.023 -4.540 -3.354 1.00 85.19 95 VAL A N 1
ATOM 692 C CA . VAL A 1 95 ? 5.123 -3.776 -3.950 1.00 85.19 95 VAL A CA 1
ATOM 693 C C . VAL A 1 95 ? 6.442 -4.509 -3.728 1.00 85.19 95 VAL A C 1
ATOM 695 O O . VAL A 1 95 ? 7.201 -4.655 -4.679 1.00 85.19 95 VAL A O 1
ATOM 698 N N . THR A 1 96 ? 6.705 -5.010 -2.518 1.00 86.69 96 THR A N 1
ATOM 699 C CA . THR A 1 96 ? 7.940 -5.737 -2.204 1.00 86.69 96 THR A CA 1
ATOM 700 C C . THR A 1 96 ? 8.078 -7.044 -2.971 1.00 86.69 96 THR A C 1
ATOM 702 O O . THR A 1 96 ? 9.194 -7.381 -3.357 1.00 86.69 96 THR A O 1
ATOM 705 N N . ASP A 1 97 ? 6.973 -7.733 -3.253 1.00 92.88 97 ASP A N 1
ATOM 706 C CA . ASP A 1 97 ? 6.973 -8.963 -4.050 1.00 92.88 97 ASP A CA 1
ATOM 707 C C . ASP A 1 97 ? 7.350 -8.699 -5.520 1.00 92.88 97 ASP A C 1
ATOM 709 O O . ASP A 1 97 ? 8.004 -9.529 -6.149 1.00 92.88 97 ASP A O 1
ATOM 713 N N . GLU A 1 98 ? 7.007 -7.523 -6.055 1.00 92.94 98 GLU A N 1
ATOM 714 C CA . GLU A 1 98 ? 7.324 -7.112 -7.433 1.00 92.94 98 GLU A CA 1
ATOM 715 C C . GLU A 1 98 ? 8.696 -6.424 -7.572 1.00 92.94 98 GLU A C 1
ATOM 717 O O . GLU A 1 98 ? 9.229 -6.301 -8.681 1.00 92.94 98 GLU A O 1
ATOM 722 N N . LEU A 1 99 ? 9.312 -5.989 -6.464 1.00 85.44 99 LEU A N 1
ATOM 723 C CA . LEU A 1 99 ? 10.624 -5.325 -6.482 1.00 85.44 99 LEU A CA 1
ATOM 724 C C . LEU A 1 99 ? 11.717 -6.134 -7.208 1.00 85.44 99 LEU A C 1
ATOM 726 O O . LEU A 1 99 ? 12.470 -5.516 -7.965 1.00 85.44 99 LEU A O 1
ATOM 730 N N . PRO A 1 100 ? 11.842 -7.469 -7.051 1.00 91.94 100 PRO A N 1
ATOM 731 C CA . PRO A 1 100 ? 12.841 -8.253 -7.775 1.00 91.94 100 PRO A CA 1
ATOM 732 C C . PRO A 1 100 ? 12.656 -8.206 -9.295 1.00 91.94 100 PRO A C 1
ATOM 734 O O . PRO A 1 100 ? 13.645 -8.126 -10.024 1.00 91.94 100 PRO A O 1
ATOM 737 N N . THR A 1 101 ? 11.410 -8.205 -9.776 1.00 94.69 101 THR A N 1
ATOM 738 C CA . THR A 1 101 ? 11.086 -8.103 -11.207 1.00 94.69 101 THR A CA 1
ATOM 739 C C . THR A 1 101 ? 11.516 -6.744 -11.750 1.00 94.69 101 THR A C 1
ATOM 741 O O . THR A 1 101 ? 12.248 -6.662 -12.735 1.00 94.69 101 THR A O 1
ATOM 744 N N . VAL A 1 102 ? 11.163 -5.665 -11.046 1.00 90.00 102 VAL A N 1
ATOM 745 C CA . VAL A 1 102 ? 11.564 -4.298 -11.417 1.00 90.00 102 VAL A CA 1
ATOM 746 C C . VAL A 1 102 ? 13.089 -4.133 -11.362 1.00 90.00 102 VAL A C 1
ATOM 748 O O . VAL A 1 102 ? 13.688 -3.490 -12.230 1.00 90.00 102 VAL A O 1
ATOM 751 N N . ALA A 1 103 ? 13.754 -4.737 -10.377 1.00 88.44 103 ALA A N 1
ATOM 752 C CA . ALA A 1 103 ? 15.210 -4.746 -10.283 1.00 88.44 103 ALA A CA 1
ATOM 753 C C . ALA A 1 103 ? 15.852 -5.502 -11.462 1.00 88.44 103 ALA A C 1
ATOM 755 O O . ALA A 1 103 ? 16.803 -5.008 -12.068 1.00 88.44 103 ALA A O 1
ATOM 756 N N . ALA A 1 104 ? 15.317 -6.661 -11.847 1.00 91.19 104 ALA A N 1
ATOM 757 C CA . ALA A 1 104 ? 15.804 -7.423 -12.996 1.00 91.19 104 ALA A CA 1
ATOM 758 C C . ALA A 1 104 ? 15.642 -6.642 -14.312 1.00 91.19 104 ALA A C 1
ATOM 760 O O . ALA A 1 104 ? 16.575 -6.583 -15.124 1.00 91.19 104 ALA A O 1
ATOM 761 N N . ASP A 1 105 ? 14.502 -5.980 -14.498 1.00 92.38 105 ASP A N 1
ATOM 762 C CA . ASP A 1 105 ? 14.234 -5.152 -15.671 1.00 92.38 105 ASP A CA 1
ATOM 763 C C . ASP A 1 105 ? 15.165 -3.943 -15.723 1.00 92.38 105 ASP A C 1
ATOM 765 O O . ASP A 1 105 ? 15.809 -3.695 -16.741 1.00 92.38 105 ASP A O 1
ATOM 769 N N . THR A 1 106 ? 15.328 -3.215 -14.618 1.00 89.62 106 THR A N 1
ATOM 770 C CA . THR A 1 106 ? 16.246 -2.066 -14.562 1.00 89.62 106 THR A CA 1
ATOM 771 C C . THR A 1 106 ? 17.696 -2.476 -14.826 1.00 89.62 106 THR A C 1
ATOM 773 O O . THR A 1 106 ? 18.381 -1.802 -15.600 1.00 89.62 106 THR A O 1
ATOM 776 N N . MET A 1 107 ? 18.157 -3.610 -14.288 1.00 90.19 107 MET A N 1
ATOM 777 C CA . MET A 1 107 ? 19.488 -4.157 -14.580 1.00 90.19 107 MET A CA 1
ATOM 778 C C . MET A 1 107 ? 19.646 -4.570 -16.048 1.00 90.19 107 MET A C 1
ATOM 780 O O . MET A 1 107 ? 20.705 -4.353 -16.642 1.00 90.19 107 MET A O 1
ATOM 784 N N . THR A 1 108 ? 18.605 -5.135 -16.658 1.00 92.94 108 THR A N 1
ATOM 785 C CA . THR A 1 108 ? 18.593 -5.477 -18.089 1.00 92.94 108 THR A CA 1
ATOM 786 C C . THR A 1 108 ? 18.642 -4.213 -18.943 1.00 92.94 108 THR A C 1
ATOM 788 O O . THR A 1 108 ? 19.395 -4.133 -19.916 1.00 92.94 108 THR A O 1
ATOM 791 N N . LEU A 1 109 ? 17.902 -3.179 -18.539 1.00 90.56 109 LEU A N 1
ATOM 792 C CA . LEU A 1 109 ? 17.845 -1.902 -19.236 1.00 90.56 109 LEU A CA 1
ATOM 793 C C . LEU A 1 109 ? 19.128 -1.070 -19.094 1.00 90.56 109 LEU A C 1
ATOM 795 O O . LEU A 1 109 ? 19.365 -0.196 -19.930 1.00 90.56 109 LEU A O 1
ATOM 799 N N . ALA A 1 110 ? 19.930 -1.326 -18.060 1.00 91.88 110 ALA A N 1
ATOM 800 C CA . ALA A 1 110 ? 21.194 -0.645 -17.787 1.00 91.88 110 ALA A CA 1
ATOM 801 C C . ALA A 1 110 ? 22.386 -1.190 -18.595 1.00 91.88 110 ALA A C 1
ATOM 803 O O . ALA A 1 110 ? 23.472 -0.608 -18.544 1.00 91.88 110 ALA A O 1
ATOM 804 N N . LYS A 1 111 ? 22.209 -2.281 -19.348 1.00 92.56 111 LYS A N 1
ATOM 805 C CA . LYS A 1 111 ? 23.225 -2.831 -20.255 1.00 92.56 111 LYS A CA 1
ATOM 806 C C . LYS A 1 111 ? 23.036 -2.285 -21.670 1.00 92.56 111 LYS A C 1
ATOM 808 O O . LYS A 1 111 ? 21.919 -1.975 -22.083 1.00 92.56 111 LYS A O 1
ATOM 813 N N . ILE A 1 112 ? 24.135 -2.196 -22.424 1.00 94.62 112 ILE A N 1
ATOM 814 C CA . ILE A 1 112 ? 24.057 -1.977 -23.873 1.00 94.62 112 ILE A CA 1
ATOM 815 C C . ILE A 1 112 ? 23.338 -3.182 -24.468 1.00 94.62 112 ILE A C 1
ATOM 817 O O . ILE A 1 112 ? 23.746 -4.322 -24.238 1.00 94.62 112 ILE A O 1
ATOM 821 N N . ARG A 1 113 ? 22.266 -2.932 -25.216 1.00 94.75 113 ARG A N 1
ATOM 822 C CA . ARG A 1 113 ? 21.470 -3.988 -25.839 1.00 94.75 113 ARG A CA 1
ATOM 823 C C . ARG A 1 113 ? 21.162 -3.654 -27.285 1.00 94.75 113 ARG A C 1
ATOM 825 O O . ARG A 1 113 ? 20.928 -2.496 -27.623 1.00 94.75 113 ARG A O 1
ATOM 832 N N . ALA A 1 114 ? 21.162 -4.685 -28.114 1.00 95.62 114 ALA A N 1
ATOM 833 C CA . ALA A 1 114 ? 20.654 -4.611 -29.470 1.00 95.62 114 ALA A CA 1
ATOM 834 C C . ALA A 1 114 ? 19.191 -5.063 -29.443 1.00 95.62 114 ALA A C 1
ATOM 836 O O . ALA A 1 114 ? 18.908 -6.201 -29.073 1.00 95.62 114 ALA A O 1
ATOM 837 N N . GLU A 1 115 ? 18.261 -4.177 -29.791 1.00 95.44 115 GLU A N 1
ATOM 838 C CA . GLU A 1 115 ? 16.862 -4.555 -30.004 1.00 95.44 115 GLU A CA 1
ATOM 839 C C . GLU A 1 115 ? 16.610 -4.711 -31.509 1.00 95.44 115 GLU A C 1
ATOM 841 O O . GLU A 1 115 ? 17.139 -3.925 -32.306 1.00 95.44 115 GLU A O 1
ATOM 846 N N . PRO A 1 116 ? 15.813 -5.706 -31.935 1.00 96.69 116 PRO A N 1
ATOM 847 C CA . PRO A 1 116 ? 15.460 -5.850 -33.337 1.00 96.69 116 PRO A CA 1
ATOM 848 C C . PRO A 1 116 ? 14.691 -4.613 -33.804 1.00 96.69 116 PRO A C 1
ATOM 850 O O . PRO A 1 116 ? 13.789 -4.115 -33.127 1.00 96.69 116 PRO A O 1
ATOM 853 N N . CYS A 1 117 ? 15.041 -4.116 -34.985 1.00 96.62 117 CYS A N 1
ATOM 854 C CA . CYS A 1 117 ? 14.363 -2.981 -35.587 1.00 96.62 117 CYS A CA 1
ATOM 855 C C . CYS A 1 117 ? 12.883 -3.328 -35.809 1.00 96.62 117 CYS A C 1
ATOM 857 O O . CYS A 1 117 ? 12.566 -4.337 -36.439 1.00 96.62 117 CYS A O 1
ATOM 859 N N . ARG A 1 118 ? 11.965 -2.523 -35.250 1.00 95.88 118 ARG A N 1
ATOM 860 C CA . ARG A 1 118 ? 10.517 -2.809 -35.267 1.00 95.88 118 ARG A CA 1
ATOM 861 C C . ARG A 1 118 ? 9.936 -2.907 -36.690 1.00 95.88 118 ARG A C 1
ATOM 863 O O . ARG A 1 118 ? 9.185 -3.854 -36.917 1.00 95.88 118 ARG A O 1
ATOM 870 N N . PRO A 1 119 ? 10.288 -2.015 -37.640 1.00 93.94 119 PRO A N 1
ATOM 871 C CA . PRO A 1 119 ? 9.848 -2.120 -39.034 1.00 93.94 119 PRO A CA 1
ATOM 872 C C . PRO A 1 119 ? 10.235 -3.435 -39.723 1.00 93.94 119 PRO A C 1
ATOM 874 O O . PRO A 1 119 ? 9.369 -4.115 -40.264 1.00 93.94 119 PRO A O 1
ATOM 877 N N . CYS A 1 120 ? 11.510 -3.839 -39.664 1.00 93.69 120 CYS A N 1
ATOM 878 C CA . CYS A 1 120 ? 11.998 -5.036 -40.366 1.00 93.69 120 CYS A CA 1
ATOM 879 C C . CYS A 1 120 ? 12.026 -6.310 -39.505 1.00 93.69 120 CYS A C 1
ATOM 881 O O . CYS A 1 120 ? 12.428 -7.374 -39.974 1.00 93.69 120 CYS A O 1
ATOM 883 N N . LYS A 1 121 ? 11.621 -6.222 -38.232 1.00 94.56 121 LYS A N 1
ATOM 884 C CA . LYS A 1 121 ? 11.618 -7.316 -37.244 1.00 94.56 121 LYS A CA 1
ATOM 885 C C . LYS A 1 121 ? 12.961 -8.050 -37.128 1.00 94.56 121 LYS A C 1
ATOM 887 O O . LYS A 1 121 ? 12.983 -9.266 -36.961 1.00 94.56 121 LYS A O 1
ATOM 892 N N . GLY A 1 122 ? 14.081 -7.335 -37.233 1.00 95.00 122 GLY A N 1
ATOM 893 C CA . GLY A 1 122 ? 15.410 -7.952 -37.136 1.00 95.00 122 GLY A CA 1
ATOM 894 C C . GLY A 1 122 ? 16.044 -8.360 -38.465 1.00 95.00 122 GLY A C 1
ATOM 895 O O . GLY A 1 122 ? 17.224 -8.687 -38.480 1.00 95.00 122 GLY A O 1
ATOM 896 N N . LYS A 1 123 ? 15.300 -8.344 -39.579 1.00 93.94 123 LYS A N 1
ATOM 897 C CA . LYS A 1 123 ? 15.788 -8.877 -40.862 1.00 93.94 123 LYS A CA 1
ATOM 898 C C . LYS A 1 123 ? 16.742 -7.947 -41.608 1.00 93.94 123 LYS A C 1
ATOM 900 O O . LYS A 1 123 ? 17.433 -8.394 -42.509 1.00 93.94 123 LYS A O 1
ATOM 905 N N . GLY A 1 124 ? 16.739 -6.655 -41.283 1.00 93.00 124 GLY A N 1
ATOM 906 C CA . GLY A 1 124 ? 17.501 -5.640 -42.021 1.00 93.00 124 GLY A CA 1
ATOM 907 C C . GLY A 1 124 ? 16.857 -5.215 -43.341 1.00 93.00 124 GLY A C 1
ATOM 908 O O . GLY A 1 124 ? 17.189 -4.153 -43.851 1.00 93.00 124 GLY A O 1
ATOM 909 N N . GLN A 1 125 ? 15.872 -5.964 -43.834 1.00 93.50 125 GLN A N 1
ATOM 910 C CA . GLN A 1 125 ? 15.159 -5.692 -45.079 1.00 93.50 125 GLN A CA 1
ATOM 911 C C . GLN A 1 125 ? 13.645 -5.649 -44.857 1.00 93.50 125 GLN A C 1
ATOM 913 O O . GLN A 1 125 ? 13.111 -6.351 -43.988 1.00 93.50 125 GLN A O 1
ATOM 918 N N . VAL A 1 126 ? 12.955 -4.815 -45.632 1.00 91.44 126 VAL A N 1
ATOM 919 C CA . VAL A 1 126 ? 11.489 -4.706 -45.642 1.00 91.44 126 VAL A CA 1
ATOM 920 C C . VAL A 1 126 ? 10.987 -5.094 -47.031 1.00 91.44 126 VAL A C 1
ATOM 922 O O . VAL A 1 126 ? 11.586 -4.731 -48.042 1.00 91.44 126 VAL A O 1
ATOM 925 N N . ALA A 1 127 ? 9.902 -5.868 -47.081 1.00 87.88 127 ALA A N 1
ATOM 926 C CA . ALA A 1 127 ? 9.270 -6.213 -48.346 1.00 87.88 127 ALA A CA 1
ATOM 927 C C . ALA A 1 127 ? 8.593 -4.964 -48.918 1.00 87.88 127 ALA A C 1
ATOM 929 O O . ALA A 1 127 ? 7.711 -4.396 -48.276 1.00 87.88 127 ALA A O 1
ATOM 930 N N . THR A 1 128 ? 9.022 -4.545 -50.105 1.00 83.88 128 THR A N 1
ATOM 931 C CA . THR A 1 128 ? 8.348 -3.488 -50.868 1.00 83.88 128 THR A CA 1
ATOM 932 C C . THR A 1 128 ? 7.001 -4.018 -51.373 1.00 83.88 128 THR A C 1
ATOM 934 O O . THR A 1 128 ? 6.900 -5.209 -51.679 1.00 83.88 128 THR A O 1
ATOM 937 N N . ASP A 1 129 ? 5.980 -3.162 -51.482 1.00 83.06 129 ASP A N 1
ATOM 938 C CA . ASP A 1 129 ? 4.610 -3.539 -51.889 1.00 83.06 129 ASP A CA 1
ATOM 939 C C . ASP A 1 129 ? 4.548 -4.289 -53.235 1.00 83.06 129 ASP A C 1
ATOM 941 O O . ASP A 1 129 ? 3.642 -5.089 -53.467 1.00 83.06 129 ASP A O 1
ATOM 945 N N . ASP A 1 130 ? 5.559 -4.108 -54.087 1.00 81.62 130 ASP A N 1
ATOM 946 C CA . ASP A 1 130 ? 5.695 -4.792 -55.376 1.00 81.62 130 ASP A CA 1
ATOM 947 C C . ASP A 1 130 ? 6.152 -6.261 -55.264 1.00 81.62 130 ASP A C 1
ATOM 949 O O . ASP A 1 130 ? 6.272 -6.952 -56.272 1.00 81.62 130 ASP A O 1
ATOM 953 N N . GLY A 1 131 ? 6.434 -6.763 -54.055 1.00 71.62 131 GLY A N 1
ATOM 954 C CA . GLY A 1 131 ? 6.688 -8.180 -53.766 1.00 71.62 131 GLY A CA 1
ATOM 955 C C . GLY A 1 131 ? 7.999 -8.762 -54.308 1.00 71.62 131 GLY A C 1
ATOM 956 O O . GLY A 1 131 ? 8.234 -9.957 -54.141 1.00 71.62 131 GLY A O 1
ATOM 957 N N . VAL A 1 132 ? 8.848 -7.954 -54.956 1.00 68.12 132 VAL A N 1
ATOM 958 C CA . VAL A 1 132 ? 10.001 -8.456 -55.734 1.00 68.12 132 VAL A CA 1
ATOM 959 C C . VAL A 1 132 ? 11.354 -7.881 -55.289 1.00 68.12 132 VAL A C 1
ATOM 961 O O . VAL A 1 132 ? 12.384 -8.473 -55.602 1.00 68.12 132 VAL A O 1
ATOM 964 N N . LEU A 1 133 ? 11.398 -6.791 -54.512 1.00 67.69 133 LEU A N 1
ATOM 965 C CA . LEU A 1 133 ? 12.658 -6.207 -54.030 1.00 67.69 133 LEU A CA 1
ATOM 966 C C . LEU A 1 133 ? 12.647 -6.030 -52.505 1.00 67.69 133 LEU A C 1
ATOM 968 O O . LEU A 1 133 ? 11.847 -5.270 -51.952 1.00 67.69 133 LEU A O 1
ATOM 972 N N . GLU A 1 134 ? 13.551 -6.750 -51.837 1.00 80.56 134 GLU A N 1
ATOM 973 C CA . GLU A 1 134 ? 13.921 -6.542 -50.436 1.00 80.56 134 GLU A CA 1
ATOM 974 C C . GLU A 1 134 ? 14.772 -5.269 -50.353 1.00 80.56 134 GLU A C 1
ATOM 976 O O . GLU A 1 134 ? 15.981 -5.294 -50.581 1.00 80.56 134 GLU A O 1
ATOM 981 N N . ALA A 1 135 ? 14.122 -4.135 -50.088 1.00 88.50 135 ALA A N 1
ATOM 982 C CA . ALA A 1 135 ? 14.822 -2.885 -49.836 1.00 88.50 135 ALA A CA 1
ATOM 983 C C . ALA A 1 135 ? 15.456 -2.925 -48.439 1.00 88.50 135 ALA A C 1
ATOM 985 O O . ALA A 1 135 ? 14.897 -3.509 -47.500 1.00 88.50 135 ALA A O 1
ATOM 986 N N . GLU A 1 136 ? 16.627 -2.303 -48.295 1.00 94.25 136 GLU A N 1
ATOM 987 C CA . GLU A 1 136 ? 17.227 -2.091 -46.981 1.00 94.25 136 GLU A CA 1
ATOM 988 C C . GLU A 1 136 ? 16.270 -1.276 -46.108 1.00 94.25 136 GLU A C 1
ATOM 990 O O . GLU A 1 136 ? 15.601 -0.351 -46.559 1.00 94.25 136 GLU A O 1
ATOM 995 N N . CYS A 1 137 ? 16.157 -1.659 -44.842 1.00 93.81 137 CYS A N 1
ATOM 996 C CA . CYS A 1 137 ? 15.266 -0.981 -43.918 1.00 93.81 137 CYS A CA 1
ATOM 997 C C . CYS A 1 137 ? 15.836 0.395 -43.556 1.00 93.81 137 CYS A C 1
ATOM 999 O O . CYS A 1 137 ? 16.789 0.458 -42.774 1.00 93.81 137 CYS A O 1
ATOM 1001 N N . ASP A 1 138 ? 15.197 1.466 -44.034 1.00 94.88 138 ASP A N 1
ATOM 1002 C CA . ASP A 1 138 ? 15.564 2.868 -43.764 1.00 94.88 138 ASP A CA 1
ATOM 1003 C C . ASP A 1 138 ? 15.689 3.194 -42.271 1.00 94.88 138 ASP A C 1
ATOM 1005 O O . ASP A 1 138 ? 16.443 4.071 -41.870 1.00 94.88 138 ASP A O 1
ATOM 1009 N N . ALA A 1 139 ? 14.944 2.493 -41.413 1.00 94.25 139 ALA A N 1
ATOM 1010 C CA . ALA A 1 139 ? 15.010 2.746 -39.981 1.00 94.25 139 ALA A CA 1
ATOM 1011 C C . ALA A 1 139 ? 16.329 2.264 -39.363 1.00 94.25 139 ALA A C 1
ATOM 1013 O O . ALA A 1 139 ? 16.825 2.909 -38.448 1.00 94.25 139 ALA A O 1
ATOM 1014 N N . CYS A 1 140 ? 16.893 1.139 -39.819 1.00 95.00 140 CYS A N 1
ATOM 1015 C CA . CYS A 1 140 ? 18.107 0.551 -39.235 1.00 95.00 140 CYS A CA 1
ATOM 1016 C C . CYS A 1 140 ? 19.304 0.503 -40.188 1.00 95.00 140 CYS A C 1
ATOM 1018 O O . CYS A 1 140 ? 20.279 -0.182 -39.870 1.00 95.00 140 CYS A O 1
ATOM 1020 N N . ASP A 1 141 ? 19.211 1.151 -41.348 1.00 95.12 141 ASP A N 1
ATOM 1021 C CA . ASP A 1 141 ? 20.235 1.164 -42.397 1.00 95.12 141 ASP A CA 1
ATOM 1022 C C . ASP A 1 141 ? 20.741 -0.252 -42.728 1.00 95.12 141 ASP A C 1
ATOM 1024 O O . ASP A 1 141 ? 21.934 -0.547 -42.649 1.00 95.12 141 ASP A O 1
ATOM 1028 N N . GLY A 1 142 ? 19.817 -1.197 -42.934 1.00 94.12 142 GLY A N 1
ATOM 1029 C CA . GLY A 1 142 ? 20.167 -2.586 -43.264 1.00 94.12 142 GLY A CA 1
ATOM 1030 C C . GLY A 1 142 ? 20.709 -3.450 -42.110 1.00 94.12 142 GLY A C 1
ATOM 1031 O O . GLY A 1 142 ? 20.781 -4.668 -42.245 1.00 94.12 142 GLY A O 1
ATOM 1032 N N . LYS A 1 143 ? 21.030 -2.889 -40.934 1.00 95.44 143 LYS A N 1
ATOM 1033 C CA . LYS A 1 143 ? 21.654 -3.640 -39.816 1.00 95.44 143 LYS A CA 1
ATOM 1034 C C . LYS A 1 143 ? 20.720 -4.620 -39.110 1.00 95.44 143 LYS A C 1
ATOM 1036 O O . LYS A 1 143 ? 21.175 -5.461 -38.341 1.00 95.44 143 LYS A O 1
ATOM 1041 N N . GLY A 1 144 ? 19.409 -4.454 -39.268 1.00 95.19 144 GLY A N 1
ATOM 1042 C CA . GLY A 1 144 ? 18.385 -5.274 -38.616 1.00 95.19 144 GLY A CA 1
ATOM 1043 C C . GLY A 1 144 ? 18.184 -5.002 -37.121 1.00 95.19 144 GLY A C 1
ATOM 1044 O O . GLY A 1 144 ? 17.117 -5.303 -36.595 1.00 95.19 144 GLY A O 1
ATOM 1045 N N . SER A 1 145 ? 19.127 -4.367 -36.425 1.00 97.06 145 SER A N 1
ATOM 1046 C CA . SER A 1 145 ? 19.013 -4.055 -34.994 1.00 97.06 145 SER A CA 1
ATOM 1047 C C . SER A 1 145 ? 19.439 -2.629 -34.658 1.00 97.06 145 SER A C 1
ATOM 1049 O O . SER A 1 145 ? 20.343 -2.085 -35.291 1.00 97.06 145 SER A O 1
ATOM 1051 N N . HIS A 1 146 ? 18.834 -2.060 -33.617 1.00 96.19 146 HIS A N 1
ATOM 1052 C CA . HIS A 1 146 ? 19.260 -0.807 -33.004 1.00 96.19 146 HIS A CA 1
ATOM 1053 C C . HIS A 1 146 ? 20.016 -1.075 -31.710 1.00 96.19 146 HIS A C 1
ATOM 1055 O O . HIS A 1 146 ? 19.509 -1.748 -30.811 1.00 96.19 146 HIS A O 1
ATOM 1061 N N . THR A 1 147 ? 21.214 -0.506 -31.596 1.00 95.81 147 THR A N 1
ATOM 1062 C CA . THR A 1 147 ? 21.987 -0.535 -30.355 1.00 95.81 147 THR A CA 1
ATOM 1063 C C . THR A 1 147 ? 21.534 0.605 -29.454 1.00 95.81 147 THR A C 1
ATOM 1065 O O . THR A 1 147 ? 21.721 1.776 -29.781 1.00 95.81 147 THR A O 1
ATOM 1068 N N . TYR A 1 148 ? 20.961 0.267 -28.304 1.00 94.56 148 TYR A N 1
ATOM 1069 C CA . TYR A 1 148 ? 20.585 1.231 -27.280 1.00 94.56 148 TYR A CA 1
ATOM 1070 C C . TYR A 1 148 ? 21.697 1.342 -26.246 1.00 94.56 148 TYR A C 1
ATOM 1072 O O . TYR A 1 148 ? 21.964 0.403 -25.490 1.00 94.56 148 TYR A O 1
ATOM 1080 N N . THR A 1 149 ? 22.327 2.513 -26.195 1.00 94.06 149 THR A N 1
ATOM 1081 C CA . THR A 1 149 ? 23.228 2.867 -25.101 1.00 94.06 149 THR A CA 1
ATOM 1082 C C . THR A 1 149 ? 22.379 3.317 -23.909 1.00 94.06 149 THR A C 1
ATOM 1084 O O . THR A 1 149 ? 21.560 4.229 -24.053 1.00 94.06 149 THR A O 1
ATOM 1087 N N . PRO A 1 150 ? 22.516 2.682 -22.736 1.00 92.44 150 PRO A N 1
ATOM 1088 C CA . PRO A 1 150 ? 21.773 3.070 -21.542 1.00 92.44 150 PRO A CA 1
ATOM 1089 C C . PRO A 1 150 ? 22.150 4.494 -21.111 1.00 92.44 150 PRO A C 1
ATOM 1091 O O . PRO A 1 150 ? 23.302 4.911 -21.240 1.00 92.44 150 PRO A O 1
ATOM 1094 N N . SER A 1 151 ? 21.188 5.241 -20.566 1.00 91.75 151 SER A N 1
ATOM 1095 C CA . SER A 1 151 ? 21.489 6.539 -19.961 1.00 91.75 151 SER A CA 1
ATOM 1096 C C . SER A 1 151 ? 22.300 6.359 -18.673 1.00 91.75 151 SER A C 1
ATOM 1098 O O . SER A 1 151 ? 22.105 5.395 -17.928 1.00 91.75 151 SER A O 1
ATOM 1100 N N . ILE A 1 152 ? 23.183 7.319 -18.380 1.00 89.44 152 ILE A N 1
ATOM 1101 C CA . ILE A 1 152 ? 24.010 7.329 -17.159 1.00 89.44 152 ILE A CA 1
ATOM 1102 C C . ILE A 1 152 ? 23.129 7.252 -15.900 1.00 89.44 152 ILE A C 1
ATOM 1104 O O . ILE A 1 152 ? 23.485 6.593 -14.928 1.00 89.44 152 ILE A O 1
ATOM 1108 N N . GLU A 1 153 ? 21.954 7.881 -15.922 1.00 88.56 153 GLU A N 1
ATOM 1109 C CA . GLU A 1 153 ? 20.986 7.841 -14.819 1.00 88.56 153 GLU A CA 1
ATOM 1110 C C . GLU A 1 153 ? 20.458 6.427 -14.550 1.00 88.56 153 GLU A C 1
ATOM 1112 O O . GLU A 1 153 ? 20.396 6.007 -13.397 1.00 88.56 153 GLU A O 1
ATOM 1117 N N . ARG A 1 154 ? 20.152 5.647 -15.597 1.00 87.12 154 ARG A N 1
ATOM 1118 C CA . ARG A 1 154 ? 19.699 4.252 -15.445 1.00 87.12 154 ARG A CA 1
ATOM 1119 C C . ARG A 1 154 ? 20.802 3.347 -14.918 1.00 87.12 154 ARG A C 1
ATOM 1121 O O . ARG A 1 154 ? 20.530 2.454 -14.123 1.00 87.12 154 ARG A O 1
ATOM 1128 N N . GLN A 1 155 ? 22.042 3.589 -15.332 1.00 87.31 155 GLN A N 1
ATOM 1129 C CA . GLN A 1 155 ? 23.195 2.865 -14.803 1.00 87.31 155 GLN A CA 1
ATOM 1130 C C . GLN A 1 155 ? 23.426 3.182 -13.324 1.00 87.31 155 GLN A C 1
ATOM 1132 O O . GLN A 1 155 ? 23.657 2.267 -12.541 1.00 87.31 155 GLN A O 1
ATOM 1137 N N . LYS A 1 156 ? 23.302 4.453 -12.921 1.00 88.06 156 LYS A N 1
ATOM 1138 C CA . LYS A 1 156 ? 23.374 4.853 -11.508 1.00 88.06 156 LYS A CA 1
ATOM 1139 C C . LYS A 1 156 ? 22.278 4.195 -10.678 1.00 88.06 156 LYS A C 1
ATOM 1141 O O . LYS A 1 156 ? 22.595 3.618 -9.648 1.00 88.06 156 LYS A O 1
ATOM 1146 N N . LEU A 1 157 ? 21.034 4.211 -11.160 1.00 86.00 157 LEU A N 1
ATOM 1147 C CA . LEU A 1 157 ? 19.910 3.560 -10.487 1.00 86.00 157 LEU A CA 1
ATOM 1148 C C . LEU A 1 157 ? 20.140 2.050 -10.328 1.00 86.00 157 LEU A C 1
ATOM 1150 O O . LEU A 1 157 ? 19.935 1.507 -9.251 1.00 86.00 157 LEU A O 1
ATOM 1154 N N . ALA A 1 158 ? 20.611 1.367 -11.375 1.00 86.62 158 ALA A N 1
ATOM 1155 C CA . ALA A 1 158 ? 20.910 -0.062 -11.299 1.00 86.62 158 ALA A CA 1
ATOM 1156 C C . ALA A 1 158 ? 22.039 -0.371 -10.298 1.00 86.62 158 ALA A C 1
ATOM 1158 O O . ALA A 1 158 ? 21.970 -1.363 -9.574 1.00 86.62 158 ALA A O 1
ATOM 1159 N N . LEU A 1 159 ? 23.063 0.485 -10.223 1.00 85.62 159 LEU A N 1
ATOM 1160 C CA . LEU A 1 159 ? 24.130 0.357 -9.229 1.00 85.62 159 LEU A CA 1
ATOM 1161 C C . LEU A 1 159 ? 23.639 0.668 -7.808 1.00 85.62 159 LEU A C 1
ATOM 1163 O O . LEU A 1 159 ? 24.122 0.054 -6.859 1.00 85.62 159 LEU A O 1
ATOM 1167 N N . GLU A 1 160 ? 22.688 1.588 -7.654 1.00 85.88 160 GLU A N 1
ATOM 1168 C CA . GLU A 1 160 ? 22.066 1.920 -6.371 1.00 85.88 160 GLU A CA 1
ATOM 1169 C C . GLU A 1 160 ? 21.192 0.777 -5.855 1.00 85.88 160 GLU A C 1
ATOM 1171 O O . GLU A 1 160 ? 21.366 0.341 -4.718 1.00 85.88 160 GLU A O 1
ATOM 1176 N N . LEU A 1 161 ? 20.356 0.197 -6.720 1.00 81.12 161 LEU A N 1
ATOM 1177 C CA . LEU A 1 161 ? 19.572 -1.003 -6.414 1.00 81.12 161 LEU A CA 1
ATOM 1178 C C . LEU A 1 161 ? 20.460 -2.212 -6.094 1.00 81.12 161 LEU A C 1
ATOM 1180 O O . LEU A 1 161 ? 20.129 -3.011 -5.224 1.00 81.12 161 LEU A O 1
ATOM 1184 N N . GLY A 1 162 ? 21.611 -2.335 -6.760 1.00 80.25 162 GLY A N 1
ATOM 1185 C CA . GLY A 1 162 ? 22.611 -3.360 -6.455 1.00 80.25 162 GLY A CA 1
ATOM 1186 C C . GLY A 1 162 ? 23.415 -3.102 -5.175 1.00 80.25 162 GLY A C 1
ATOM 1187 O O . GLY A 1 162 ? 24.272 -3.912 -4.833 1.00 80.25 162 GLY A O 1
ATOM 1188 N N . GLY A 1 163 ? 23.206 -1.970 -4.492 1.00 80.44 163 GLY A N 1
ATOM 1189 C CA . GLY A 1 163 ? 23.983 -1.567 -3.315 1.00 80.44 163 GLY A CA 1
ATOM 1190 C C . GLY A 1 163 ? 25.450 -1.221 -3.610 1.00 80.44 163 GLY A C 1
ATOM 1191 O O . GLY A 1 163 ? 26.231 -1.020 -2.681 1.00 80.44 163 GLY A O 1
ATOM 1192 N N . LEU A 1 164 ? 25.829 -1.139 -4.889 1.00 81.25 164 LEU A N 1
ATOM 1193 C CA . LEU A 1 164 ? 27.179 -0.813 -5.360 1.00 81.25 164 LEU A CA 1
ATOM 1194 C C . LEU A 1 164 ? 27.414 0.700 -5.434 1.00 81.25 164 LEU A C 1
ATOM 1196 O O . LEU A 1 164 ? 28.556 1.154 -5.401 1.00 81.25 164 LEU A O 1
ATOM 1200 N N . TYR A 1 165 ? 26.340 1.485 -5.519 1.00 81.06 165 TYR A N 1
ATOM 1201 C CA . TYR A 1 165 ? 26.381 2.941 -5.526 1.00 81.06 165 TYR A CA 1
ATOM 1202 C C . TYR A 1 165 ? 25.483 3.501 -4.425 1.00 81.06 165 TYR A C 1
ATOM 1204 O O . TYR A 1 165 ? 24.265 3.428 -4.500 1.00 81.06 165 TYR A O 1
ATOM 1212 N N . ARG A 1 166 ? 26.072 4.092 -3.383 1.00 72.44 166 ARG A N 1
ATOM 1213 C CA . ARG A 1 166 ? 25.310 4.799 -2.341 1.00 72.44 166 ARG A CA 1
ATOM 1214 C C . ARG A 1 166 ? 25.061 6.238 -2.790 1.00 72.44 166 ARG A C 1
ATOM 1216 O O . ARG A 1 166 ? 25.755 7.168 -2.384 1.00 72.44 166 ARG A O 1
ATOM 1223 N N . GLY A 1 167 ? 24.105 6.397 -3.699 1.00 60.00 167 GLY A N 1
ATOM 1224 C CA . GLY A 1 167 ? 23.708 7.670 -4.292 1.00 60.00 167 GLY A CA 1
ATOM 1225 C C . GLY A 1 167 ? 22.943 8.576 -3.325 1.00 60.00 167 GLY A C 1
ATOM 1226 O O . GLY A 1 167 ? 21.740 8.729 -3.427 1.00 60.00 167 GLY A O 1
ATOM 1227 N N . GLY A 1 168 ? 23.639 9.234 -2.398 1.00 58.75 168 GLY A N 1
ATOM 1228 C CA . GLY A 1 168 ? 23.265 10.597 -1.994 1.00 58.75 168 GLY A CA 1
ATOM 1229 C C . GLY A 1 168 ? 21.952 10.849 -1.231 1.00 58.75 168 GLY A C 1
ATOM 1230 O O . GLY A 1 168 ? 21.519 11.997 -1.217 1.00 58.75 168 GLY A O 1
ATOM 1231 N N . SER A 1 169 ? 21.353 9.873 -0.542 1.00 52.81 169 SER A N 1
ATOM 1232 C CA . SER A 1 169 ? 20.371 10.152 0.536 1.00 52.81 169 SER A CA 1
ATOM 1233 C C . SER A 1 169 ? 20.777 9.609 1.917 1.00 52.81 169 SER A C 1
ATOM 1235 O O . SER A 1 169 ? 20.180 9.964 2.929 1.00 52.81 169 SER A O 1
ATOM 1237 N N . GLY A 1 170 ? 21.874 8.849 1.985 1.00 50.03 170 GLY A N 1
ATOM 1238 C CA . GLY A 1 170 ? 22.542 8.441 3.221 1.00 50.03 170 GLY A CA 1
ATOM 1239 C C . GLY A 1 170 ? 24.021 8.209 2.932 1.00 50.03 170 GLY A C 1
ATOM 1240 O O . GLY A 1 170 ? 24.394 7.200 2.339 1.00 50.03 170 GLY A O 1
ATOM 1241 N N . GLY A 1 171 ? 24.857 9.197 3.249 1.00 46.59 171 GLY A N 1
ATOM 1242 C CA . GLY A 1 171 ? 26.244 9.267 2.799 1.00 46.59 171 GLY A CA 1
ATOM 1243 C C . GLY A 1 171 ? 27.099 8.061 3.194 1.00 46.59 171 GLY A C 1
ATOM 1244 O O . GLY A 1 171 ? 27.381 7.841 4.365 1.00 46.59 171 GLY A O 1
ATOM 1245 N N . VAL A 1 172 ? 27.630 7.368 2.190 1.00 45.66 172 VAL A N 1
ATOM 1246 C CA . VAL A 1 172 ? 29.018 6.904 2.237 1.00 45.66 172 VAL A CA 1
ATOM 1247 C C . VAL A 1 172 ? 29.715 7.588 1.083 1.00 45.66 172 VAL A C 1
ATOM 1249 O O . VAL A 1 172 ? 29.607 7.172 -0.069 1.00 45.66 172 VAL A O 1
ATOM 1252 N N . GLN A 1 173 ? 30.390 8.689 1.397 1.00 43.41 173 GLN A N 1
ATOM 1253 C CA . GLN A 1 173 ? 31.400 9.219 0.503 1.00 43.41 173 GLN A CA 1
ATOM 1254 C C . GLN A 1 173 ? 32.469 8.135 0.394 1.00 43.41 173 GLN A C 1
ATOM 1256 O O . GLN A 1 173 ? 33.118 7.803 1.386 1.00 43.41 173 GLN A O 1
ATOM 1261 N N . ILE A 1 174 ? 32.652 7.571 -0.798 1.00 47.44 174 ILE A N 1
ATOM 1262 C CA . ILE A 1 174 ? 33.914 6.916 -1.127 1.00 47.44 174 ILE A CA 1
ATOM 1263 C C . ILE A 1 174 ? 34.913 8.065 -1.213 1.00 47.44 174 ILE A C 1
ATOM 1265 O O . ILE A 1 174 ? 35.121 8.666 -2.265 1.00 47.44 174 ILE A O 1
ATOM 1269 N N . ALA A 1 175 ? 35.426 8.453 -0.049 1.00 41.16 175 ALA A N 1
ATOM 1270 C CA . ALA A 1 175 ? 36.556 9.336 0.056 1.00 41.16 175 ALA A CA 1
ATOM 1271 C C . ALA A 1 175 ? 37.677 8.666 -0.734 1.00 41.16 175 ALA A C 1
ATOM 1273 O O . ALA A 1 175 ? 38.172 7.601 -0.360 1.00 41.16 175 ALA A O 1
ATOM 1274 N N . ASN A 1 176 ? 38.054 9.288 -1.848 1.00 43.34 176 ASN A N 1
ATOM 1275 C CA . ASN A 1 176 ? 39.395 9.133 -2.375 1.00 43.34 176 ASN A CA 1
ATOM 1276 C C . ASN A 1 176 ? 40.348 9.274 -1.184 1.00 43.34 176 ASN A C 1
ATOM 1278 O O . ASN A 1 176 ? 40.382 10.319 -0.533 1.00 43.34 176 ASN A O 1
ATOM 1282 N N . VAL A 1 177 ? 41.071 8.197 -0.884 1.00 44.62 177 VAL A N 1
ATOM 1283 C CA . VAL A 1 177 ? 42.049 8.069 0.204 1.00 44.62 177 VAL A CA 1
ATOM 1284 C C . VAL A 1 177 ? 43.291 8.907 -0.132 1.00 44.62 177 VAL A C 1
ATOM 1286 O O . VAL A 1 177 ? 44.382 8.389 -0.312 1.00 44.62 177 VAL A O 1
ATOM 1289 N N . PHE A 1 178 ? 43.105 10.216 -0.291 1.00 42.97 178 PHE A N 1
ATOM 1290 C CA . PHE A 1 178 ? 44.147 11.230 -0.456 1.00 42.97 178 PHE A CA 1
ATOM 1291 C C . PHE A 1 178 ? 43.639 12.602 0.021 1.00 42.97 178 PHE A C 1
ATOM 1293 O O . PHE A 1 178 ? 43.802 13.619 -0.643 1.00 42.97 178 PHE A O 1
ATOM 1300 N N . SER A 1 179 ? 42.990 12.653 1.186 1.00 35.06 179 SER A N 1
ATOM 1301 C CA . SER A 1 179 ? 42.922 13.867 2.014 1.00 35.06 179 SER A CA 1
ATOM 1302 C C . SER A 1 179 ? 42.589 13.488 3.459 1.00 35.06 179 SER A C 1
ATOM 1304 O O . SER A 1 179 ? 41.577 12.826 3.685 1.00 35.06 179 SER A O 1
ATOM 1306 N N . PRO A 1 180 ? 43.417 13.864 4.450 1.00 43.06 180 PRO A N 1
ATOM 1307 C CA . PRO A 1 180 ? 43.109 13.626 5.851 1.00 43.06 180 PRO A CA 1
ATOM 1308 C C . PRO A 1 180 ? 42.132 14.701 6.347 1.00 43.06 180 PRO A C 1
ATOM 1310 O O . PRO A 1 180 ? 42.461 15.885 6.395 1.00 43.06 180 PRO A O 1
ATOM 1313 N N . SER A 1 181 ? 40.918 14.305 6.722 1.00 44.91 181 SER A N 1
ATOM 1314 C CA . SER A 1 181 ? 39.993 15.148 7.494 1.00 44.91 181 SER A CA 1
ATOM 1315 C C . SER A 1 181 ? 39.244 14.287 8.523 1.00 44.91 181 SER A C 1
ATOM 1317 O O . SER A 1 181 ? 38.953 13.129 8.221 1.00 44.91 181 SER A O 1
ATOM 1319 N N . PRO A 1 182 ? 38.986 14.805 9.741 1.00 44.88 182 PRO A N 1
ATOM 1320 C CA . PRO A 1 182 ? 38.537 14.013 10.891 1.00 44.88 182 PRO A CA 1
ATOM 1321 C C . PRO A 1 182 ? 37.030 13.668 10.851 1.00 44.88 182 PRO A C 1
ATOM 1323 O O . PRO A 1 182 ? 36.285 14.285 10.088 1.00 44.88 182 PRO A O 1
ATOM 1326 N N . PRO A 1 183 ? 36.579 12.680 11.655 1.00 50.97 183 PRO A N 1
ATOM 1327 C CA . PRO A 1 183 ? 35.256 12.062 11.541 1.00 50.97 183 PRO A CA 1
ATOM 1328 C C . PRO A 1 183 ? 34.160 12.792 12.343 1.00 50.97 183 PRO A C 1
ATOM 1330 O O . PRO A 1 183 ? 34.477 13.482 13.313 1.00 50.97 183 PRO A O 1
ATOM 1333 N N . ASN A 1 184 ? 32.897 12.571 11.925 1.00 48.06 184 ASN A N 1
ATOM 1334 C CA . ASN A 1 184 ? 31.585 12.681 12.623 1.00 48.06 184 ASN A CA 1
ATOM 1335 C C . ASN A 1 184 ? 30.568 13.476 11.765 1.00 48.06 184 ASN A C 1
ATOM 1337 O O . ASN A 1 184 ? 30.780 14.648 11.481 1.00 48.06 184 ASN A O 1
ATOM 1341 N N . GLU A 1 185 ? 29.598 12.849 11.087 1.00 49.16 185 GLU A N 1
ATOM 1342 C CA . GLU A 1 185 ? 28.313 12.256 11.535 1.00 49.16 185 GLU A CA 1
ATOM 1343 C C . GLU A 1 185 ? 27.110 13.238 11.566 1.00 49.16 185 GLU A C 1
ATOM 1345 O O . GLU A 1 185 ? 27.158 14.297 12.179 1.00 49.16 185 GLU A O 1
ATOM 1350 N N . LEU A 1 186 ? 26.016 12.807 10.908 1.00 46.91 186 LEU A N 1
ATOM 1351 C CA . LEU A 1 186 ? 24.626 13.314 10.896 1.00 46.91 186 LEU A CA 1
ATOM 1352 C C . LEU A 1 186 ? 24.292 14.627 10.146 1.00 46.91 186 LEU A C 1
ATOM 1354 O O . LEU A 1 186 ? 24.069 15.688 10.721 1.00 46.91 186 LEU A O 1
ATOM 1358 N N . GLY A 1 187 ? 24.087 14.505 8.829 1.00 46.12 187 GLY A N 1
ATOM 1359 C CA . GLY A 1 187 ? 23.529 15.545 7.954 1.00 46.12 187 GLY A CA 1
ATOM 1360 C C . GLY A 1 187 ? 21.995 15.589 7.912 1.00 46.12 187 GLY A C 1
ATOM 1361 O O . GLY A 1 187 ? 21.406 15.429 6.845 1.00 46.12 187 GLY A O 1
ATOM 1362 N N . GLY A 1 188 ? 21.343 15.840 9.049 1.00 46.69 188 GLY A N 1
ATOM 1363 C CA . GLY A 1 188 ? 20.024 16.481 9.039 1.00 46.69 188 GLY A CA 1
ATOM 1364 C C . GLY A 1 188 ? 20.222 17.963 8.727 1.00 46.69 188 GLY A C 1
ATOM 1365 O O . GLY A 1 188 ? 21.169 18.564 9.233 1.00 46.69 188 GLY A O 1
ATOM 1366 N N . ARG A 1 189 ? 19.384 18.571 7.877 1.00 52.62 189 ARG A N 1
ATOM 1367 C CA . ARG A 1 189 ? 19.416 20.030 7.685 1.00 52.62 189 ARG A CA 1
ATOM 1368 C C . ARG A 1 189 ? 19.306 20.684 9.059 1.00 52.62 189 ARG A C 1
ATOM 1370 O O . ARG A 1 189 ? 18.256 20.606 9.689 1.00 52.62 189 ARG A O 1
ATOM 1377 N N . ILE A 1 190 ? 20.400 21.293 9.508 1.00 56.91 190 ILE A N 1
ATOM 1378 C CA . ILE A 1 190 ? 20.469 22.031 10.760 1.00 56.91 190 ILE A CA 1
ATOM 1379 C C . ILE A 1 190 ? 19.596 23.271 10.573 1.00 56.91 190 ILE A C 1
ATOM 1381 O O . ILE A 1 190 ? 20.049 24.313 10.101 1.00 56.91 190 ILE A O 1
ATOM 1385 N N . THR A 1 191 ? 18.306 23.144 10.869 1.00 62.12 191 THR A N 1
ATOM 1386 C CA . THR A 1 191 ? 17.456 24.307 11.078 1.00 62.12 191 THR A CA 1
ATOM 1387 C C . THR A 1 191 ? 17.940 24.997 12.349 1.00 62.12 191 THR A C 1
ATOM 1389 O O . THR A 1 191 ? 18.463 24.364 13.270 1.00 62.12 191 THR A O 1
ATOM 1392 N N . GLN A 1 192 ? 17.805 26.319 12.404 1.00 68.12 192 GLN A N 1
ATOM 1393 C CA . GLN A 1 192 ? 18.219 27.113 13.562 1.00 68.12 192 GLN A CA 1
ATOM 1394 C C . GLN A 1 192 ? 17.569 26.612 14.872 1.00 68.12 192 GLN A C 1
ATOM 1396 O O . GLN A 1 192 ? 18.166 26.719 15.944 1.00 68.12 192 GLN A O 1
ATOM 1401 N N . ASP A 1 193 ? 16.396 25.984 14.765 1.00 65.62 193 ASP A N 1
ATOM 1402 C CA . ASP A 1 193 ? 15.666 25.368 15.875 1.00 65.62 193 ASP A CA 1
ATOM 1403 C C . ASP A 1 193 ? 16.330 24.093 16.409 1.00 65.62 193 ASP A C 1
ATOM 1405 O O . ASP A 1 193 ? 16.317 23.848 17.614 1.00 65.62 193 ASP A O 1
ATOM 1409 N N . TYR A 1 194 ? 16.999 23.312 15.557 1.00 71.19 194 TYR A N 1
ATOM 1410 C CA . TYR A 1 194 ? 17.747 22.136 16.003 1.00 71.19 194 TYR A CA 1
ATOM 1411 C C . TYR A 1 194 ? 18.957 22.527 16.865 1.00 71.19 194 TYR A C 1
ATOM 1413 O O . TYR A 1 194 ? 19.208 21.912 17.903 1.00 71.19 194 TYR A O 1
ATOM 1421 N N . LEU A 1 195 ? 19.667 23.602 16.495 1.00 78.88 195 LEU A N 1
ATOM 1422 C CA . LEU A 1 195 ? 20.771 24.133 17.307 1.00 78.88 195 LEU A CA 1
ATOM 1423 C C . LEU A 1 195 ? 20.286 24.684 18.646 1.00 78.88 195 LEU A C 1
ATOM 1425 O O . LEU A 1 195 ? 20.980 24.514 19.646 1.00 78.88 195 LEU A O 1
ATOM 1429 N N . LYS A 1 196 ? 19.103 25.312 18.687 1.00 77.50 196 LYS A N 1
ATOM 1430 C CA . LYS A 1 196 ? 18.487 25.735 19.951 1.00 77.50 196 LYS A CA 1
ATOM 1431 C C . LYS A 1 196 ? 18.198 24.531 20.844 1.00 77.50 196 LYS A C 1
ATOM 1433 O O . LYS A 1 196 ? 18.667 24.517 21.975 1.00 77.50 196 LYS A O 1
ATOM 1438 N N . ASN A 1 197 ? 17.544 23.495 20.319 1.00 77.25 197 ASN A N 1
ATOM 1439 C CA . ASN A 1 197 ? 17.172 22.311 21.099 1.00 77.25 197 ASN A CA 1
ATOM 1440 C C . ASN A 1 197 ? 18.388 21.521 21.609 1.00 77.25 197 ASN A C 1
ATOM 1442 O O . ASN A 1 197 ? 18.385 21.058 22.749 1.00 77.25 197 ASN A O 1
ATOM 1446 N N . MET A 1 198 ? 19.456 21.419 20.810 1.00 81.94 198 MET A N 1
ATOM 1447 C CA . MET A 1 198 ? 20.724 20.820 21.244 1.00 81.94 198 MET A CA 1
ATOM 1448 C C . MET A 1 198 ? 21.348 21.600 22.404 1.00 81.94 198 MET A C 1
ATOM 1450 O O . MET A 1 198 ? 21.800 20.988 23.372 1.00 81.94 198 MET A O 1
ATOM 1454 N N . ARG A 1 199 ? 21.334 22.940 22.338 1.00 83.00 199 ARG A N 1
ATOM 1455 C CA . ARG A 1 199 ? 21.879 23.815 23.388 1.00 83.00 199 ARG A CA 1
ATOM 1456 C C . ARG A 1 199 ? 21.081 23.706 24.684 1.00 83.00 199 ARG A C 1
ATOM 1458 O O . ARG A 1 199 ? 21.670 23.536 25.743 1.00 83.00 199 ARG A O 1
ATOM 1465 N N . THR A 1 200 ? 19.751 23.705 24.596 1.00 79.38 200 THR A N 1
ATOM 1466 C CA . THR A 1 200 ? 18.874 23.533 25.764 1.00 79.38 200 THR A CA 1
ATOM 1467 C C . THR A 1 200 ? 19.042 22.147 26.395 1.00 79.38 200 THR A C 1
ATOM 1469 O O . THR A 1 200 ? 19.086 22.024 27.616 1.00 79.38 200 THR A O 1
ATOM 1472 N N . GLY A 1 201 ? 19.202 21.098 25.581 1.00 76.31 201 GLY A N 1
ATOM 1473 C CA . GLY A 1 201 ? 19.476 19.746 26.072 1.00 76.31 201 GLY A CA 1
ATOM 1474 C C . GLY A 1 201 ? 20.836 19.620 26.768 1.00 76.31 201 GLY A C 1
ATOM 1475 O O . GLY A 1 201 ? 20.926 18.978 27.814 1.00 76.31 201 GLY A O 1
ATOM 1476 N N . THR A 1 202 ? 21.882 20.261 26.230 1.00 85.25 202 THR A N 1
ATOM 1477 C CA . THR A 1 202 ? 23.223 20.254 26.846 1.00 85.25 202 THR A CA 1
ATOM 1478 C C . THR A 1 202 ? 23.280 21.080 28.126 1.00 85.25 202 THR A C 1
ATOM 1480 O O . THR A 1 202 ? 23.860 20.610 29.104 1.00 85.25 202 THR A O 1
ATOM 1483 N N . ASP A 1 203 ? 22.632 22.246 28.170 1.00 80.88 203 ASP A N 1
ATOM 1484 C CA . ASP A 1 203 ? 22.562 23.064 29.387 1.00 80.88 203 ASP A CA 1
ATOM 1485 C C . ASP A 1 203 ? 21.814 22.343 30.515 1.00 80.88 203 ASP A C 1
ATOM 1487 O O . ASP A 1 203 ? 22.258 22.376 31.663 1.00 80.88 203 ASP A O 1
ATOM 1491 N N . ARG A 1 204 ? 20.751 21.596 30.196 1.00 77.31 204 ARG A N 1
ATOM 1492 C CA . ARG A 1 204 ? 20.009 20.796 31.183 1.00 77.31 204 ARG A CA 1
ATOM 1493 C C . ARG A 1 204 ? 20.837 19.649 31.770 1.00 77.31 204 ARG A C 1
ATOM 1495 O O . ARG A 1 204 ? 20.639 19.280 32.926 1.00 77.31 204 ARG A O 1
ATOM 1502 N N . LEU A 1 205 ? 21.759 19.090 30.987 1.00 76.00 205 LEU A N 1
ATOM 1503 C CA . LEU A 1 205 ? 22.632 17.993 31.413 1.00 76.00 205 LEU A CA 1
ATOM 1504 C C . LEU A 1 205 ? 23.835 18.490 32.226 1.00 76.00 205 LEU A C 1
ATOM 1506 O O . LEU A 1 205 ? 24.236 17.844 33.191 1.00 76.00 205 LEU A O 1
ATOM 1510 N N . LEU A 1 206 ? 24.402 19.639 31.845 1.00 84.38 206 LEU A N 1
ATOM 1511 C CA . LEU A 1 206 ? 25.569 20.234 32.502 1.00 84.38 206 LEU A CA 1
ATOM 1512 C C . LEU A 1 206 ? 25.203 21.039 33.757 1.00 84.38 206 LEU A C 1
ATOM 1514 O O . LEU A 1 206 ? 26.015 21.125 34.679 1.00 84.38 206 LEU A O 1
ATOM 1518 N N . TYR A 1 207 ? 23.989 21.594 33.827 1.00 83.06 207 TYR A N 1
ATOM 1519 C CA . TYR A 1 207 ? 23.523 22.423 34.941 1.00 83.06 207 TYR A CA 1
ATOM 1520 C C . TYR A 1 207 ? 22.132 21.995 35.446 1.00 83.06 207 TYR A C 1
ATOM 1522 O O . TYR A 1 207 ? 21.176 22.768 35.341 1.00 83.06 207 TYR A O 1
ATOM 1530 N N . PRO A 1 208 ? 21.996 20.809 36.073 1.00 64.62 208 PRO A N 1
ATOM 1531 C CA . PRO A 1 208 ? 20.710 20.237 36.502 1.00 64.62 208 PRO A CA 1
ATOM 1532 C C . PRO A 1 208 ? 19.962 21.003 37.621 1.00 64.62 208 PRO A C 1
ATOM 1534 O O . PRO A 1 208 ? 19.053 20.459 38.238 1.00 64.62 208 PRO A O 1
ATOM 1537 N N . GLY A 1 209 ? 20.300 22.267 37.892 1.00 74.62 209 GLY A N 1
ATOM 1538 C CA . GLY A 1 209 ? 19.669 23.096 38.925 1.00 74.62 209 GLY A CA 1
ATOM 1539 C C . GLY A 1 209 ? 19.306 24.519 38.497 1.00 74.62 209 GLY A C 1
ATOM 1540 O O . GLY A 1 209 ? 18.882 25.294 39.350 1.00 74.62 209 GLY A O 1
ATOM 1541 N N . ARG A 1 210 ? 19.482 24.899 37.221 1.00 63.97 210 ARG A N 1
ATOM 1542 C CA . ARG A 1 210 ? 19.261 26.290 36.774 1.00 63.97 210 ARG A CA 1
ATOM 1543 C C . ARG A 1 210 ? 17.829 26.592 36.309 1.00 63.97 210 ARG A C 1
ATOM 1545 O O . ARG A 1 210 ? 17.437 27.752 36.338 1.00 63.97 210 ARG A O 1
ATOM 1552 N N . ASP A 1 211 ? 17.039 25.567 35.991 1.00 55.91 211 ASP A N 1
ATOM 1553 C CA . ASP A 1 211 ? 15.692 25.732 35.415 1.00 55.91 211 ASP A CA 1
ATOM 1554 C C . ASP A 1 211 ? 14.544 25.586 36.431 1.00 55.91 211 ASP A C 1
ATOM 1556 O O . ASP A 1 211 ? 13.376 25.596 36.056 1.00 55.91 211 ASP A O 1
ATOM 1560 N N . ALA A 1 212 ? 14.836 25.505 37.733 1.00 56.72 212 ALA A N 1
ATOM 1561 C CA . ALA A 1 212 ? 13.816 25.383 38.785 1.00 56.72 212 ALA A CA 1
ATOM 1562 C C . ALA A 1 212 ? 12.995 26.673 39.041 1.00 56.72 212 ALA A C 1
ATOM 1564 O O . ALA A 1 212 ? 12.335 26.777 40.070 1.00 56.72 212 ALA A O 1
ATOM 1565 N N . GLY A 1 213 ? 13.041 27.658 38.138 1.00 55.34 213 GLY A N 1
ATOM 1566 C CA . GLY A 1 213 ? 12.346 28.940 38.301 1.00 55.34 213 GLY A CA 1
ATOM 1567 C C . GLY A 1 213 ? 11.808 29.571 37.018 1.00 55.34 213 GLY A C 1
ATOM 1568 O O . GLY A 1 213 ? 11.411 30.731 37.057 1.00 55.34 213 GLY A O 1
ATOM 1569 N N . VAL A 1 214 ? 11.801 28.859 35.884 1.00 54.19 214 VAL A N 1
ATOM 1570 C CA . VAL A 1 214 ? 11.081 29.333 34.693 1.00 54.19 214 VAL A CA 1
ATOM 1571 C C . VAL A 1 214 ? 9.677 28.743 34.743 1.00 54.19 214 VAL A C 1
ATOM 1573 O O . VAL A 1 214 ? 9.435 27.630 34.277 1.00 54.19 214 VAL A O 1
ATOM 1576 N N . ASP A 1 215 ? 8.770 29.494 35.363 1.00 48.41 215 ASP A N 1
ATOM 1577 C CA . ASP A 1 215 ? 7.333 29.255 35.311 1.00 48.41 215 ASP A CA 1
ATOM 1578 C C . ASP A 1 215 ? 6.889 29.234 33.842 1.00 48.41 215 ASP A C 1
ATOM 1580 O O . ASP A 1 215 ? 6.689 30.266 33.206 1.00 48.41 215 ASP A O 1
ATOM 1584 N N . THR A 1 216 ? 6.727 28.037 33.283 1.00 54.50 216 THR A N 1
ATOM 1585 C CA . THR A 1 216 ? 5.993 27.818 32.030 1.00 54.50 216 THR A CA 1
ATOM 1586 C C . THR A 1 216 ? 4.500 27.796 32.345 1.00 54.50 216 THR A C 1
ATOM 1588 O O . THR A 1 216 ? 3.795 26.815 32.135 1.00 54.50 216 THR A O 1
ATOM 1591 N N . SER A 1 217 ? 4.018 28.905 32.898 1.00 47.09 217 SER A N 1
ATOM 1592 C CA . SER A 1 217 ? 2.608 29.272 32.958 1.00 47.09 217 SER A CA 1
ATOM 1593 C C . SER A 1 217 ? 2.304 30.277 31.846 1.00 47.09 217 SER A C 1
ATOM 1595 O O . SER A 1 217 ? 1.668 31.303 32.065 1.00 47.09 217 SER A O 1
ATOM 1597 N N . GLU A 1 218 ? 2.735 29.979 30.618 1.00 50.78 218 GLU A N 1
ATOM 1598 C CA . GLU A 1 218 ? 2.056 30.548 29.458 1.00 50.78 218 GLU A CA 1
ATOM 1599 C C . GLU A 1 218 ? 0.708 29.840 29.351 1.00 50.78 218 GLU A C 1
ATOM 1601 O O . GLU A 1 218 ? 0.576 28.723 28.848 1.00 50.78 218 GLU A O 1
ATOM 1606 N N . ALA A 1 219 ? -0.294 30.497 29.933 1.00 41.38 219 ALA A N 1
ATOM 1607 C CA . ALA A 1 219 ? -1.684 30.273 29.619 1.00 41.38 219 ALA A CA 1
ATOM 1608 C C . ALA A 1 219 ? -1.828 30.261 28.094 1.00 41.38 219 ALA A C 1
ATOM 1610 O O . ALA A 1 219 ? -1.542 31.244 27.413 1.00 41.38 219 ALA A O 1
ATOM 1611 N N . ILE A 1 220 ? -2.266 29.126 27.557 1.00 43.44 220 ILE A N 1
ATOM 1612 C CA . ILE A 1 220 ? -2.831 29.079 26.217 1.00 43.44 220 ILE A CA 1
ATOM 1613 C C . ILE A 1 220 ? -4.171 29.812 26.327 1.00 43.44 220 ILE A C 1
ATOM 1615 O O . ILE A 1 220 ? -5.199 29.203 26.624 1.00 43.44 220 ILE A O 1
ATOM 1619 N N . ASP A 1 221 ? -4.144 31.131 26.145 1.00 34.84 221 ASP A N 1
ATOM 1620 C CA . ASP A 1 221 ? -5.337 31.912 25.852 1.00 34.84 221 ASP A CA 1
ATOM 1621 C C . ASP A 1 221 ? -5.828 31.477 24.469 1.00 34.84 221 ASP A C 1
ATOM 1623 O O . ASP A 1 221 ? -5.329 31.889 23.421 1.00 34.84 221 ASP A O 1
ATOM 1627 N N . VAL A 1 222 ? -6.797 30.563 24.469 1.00 41.00 222 VAL A N 1
ATOM 1628 C CA . VAL A 1 222 ? -7.599 30.253 23.289 1.00 41.00 222 VAL A CA 1
ATOM 1629 C C . VAL A 1 222 ? -8.499 31.462 23.044 1.00 41.00 222 VAL A C 1
ATOM 1631 O O . VAL A 1 222 ? -9.615 31.538 23.559 1.00 41.00 222 VAL A O 1
ATOM 1634 N N . GLU A 1 223 ? -8.013 32.426 22.262 1.00 40.19 223 GLU A N 1
ATOM 1635 C CA . GLU A 1 223 ? -8.881 33.429 21.657 1.00 40.19 223 GLU A CA 1
ATOM 1636 C C . GLU A 1 223 ? -9.874 32.718 20.728 1.00 40.19 223 GLU A C 1
ATOM 1638 O O . GLU A 1 223 ? -9.539 32.188 19.666 1.00 40.19 223 GLU A O 1
ATOM 1643 N N . VAL A 1 224 ? -11.133 32.695 21.161 1.00 45.66 224 VAL A N 1
ATOM 1644 C CA . VAL A 1 224 ? -12.285 32.393 20.318 1.00 45.66 224 VAL A CA 1
ATOM 1645 C C . VAL A 1 224 ? -12.355 33.482 19.250 1.00 45.66 224 VAL A C 1
ATOM 1647 O O . VAL A 1 224 ? -12.775 34.607 19.516 1.00 45.66 224 VAL A O 1
ATOM 1650 N N . VAL A 1 225 ? -11.939 33.150 18.028 1.00 42.59 225 VAL A N 1
ATOM 1651 C CA . VAL A 1 225 ? -12.139 34.005 16.856 1.00 42.59 225 VAL A CA 1
ATOM 1652 C C . VAL A 1 225 ? -13.629 33.994 16.512 1.00 42.59 225 VAL A C 1
ATOM 1654 O O . VAL A 1 225 ? -14.121 33.150 15.763 1.00 42.59 225 VAL A O 1
ATOM 1657 N N . GLU A 1 226 ? -14.369 34.940 17.087 1.00 40.47 226 GLU A N 1
ATOM 1658 C CA . GLU A 1 226 ? -15.690 35.323 16.605 1.00 40.47 226 GLU A CA 1
ATOM 1659 C C . GLU A 1 226 ? -15.538 35.961 15.219 1.00 40.47 226 GLU A C 1
ATOM 1661 O O . GLU A 1 226 ? -15.012 37.066 15.060 1.00 40.47 226 GLU A O 1
ATOM 1666 N N . GLY A 1 227 ? -15.999 35.246 14.192 1.00 38.31 227 GLY A N 1
ATOM 1667 C CA . GLY A 1 227 ? -16.071 35.750 12.828 1.00 38.31 227 GLY A CA 1
ATOM 1668 C C . GLY A 1 227 ? -17.020 36.943 12.734 1.00 38.31 227 GLY A C 1
ATOM 1669 O O . GLY A 1 227 ? -18.235 36.775 12.638 1.00 38.31 227 GLY A O 1
ATOM 1670 N N . LYS A 1 228 ? -16.463 38.156 12.721 1.00 35.69 228 LYS A N 1
ATOM 1671 C CA . LYS A 1 228 ? -17.176 39.357 12.281 1.00 35.69 228 LYS A CA 1
ATOM 1672 C C . LYS A 1 228 ? -17.120 39.454 10.761 1.00 35.69 228 LYS A C 1
ATOM 1674 O O . LYS A 1 228 ? -16.048 39.515 10.162 1.00 35.69 228 LYS A O 1
ATOM 1679 N N . ALA A 1 229 ? -18.309 39.471 10.168 1.00 49.06 229 ALA A N 1
ATOM 1680 C CA . ALA A 1 229 ? -18.549 39.871 8.794 1.00 49.06 229 ALA A CA 1
ATOM 1681 C C . ALA A 1 229 ? -17.976 41.275 8.557 1.00 49.06 229 ALA A C 1
ATOM 1683 O O . ALA A 1 229 ? -18.315 42.210 9.281 1.00 49.06 229 ALA A O 1
ATOM 1684 N N . ASN A 1 230 ? -17.117 41.411 7.548 1.00 41.56 230 ASN A N 1
ATOM 1685 C CA . ASN A 1 230 ? -16.725 42.712 7.027 1.00 41.56 230 ASN A CA 1
ATOM 1686 C C . ASN A 1 230 ? -17.481 42.967 5.727 1.00 41.56 230 ASN A C 1
ATOM 1688 O O . ASN A 1 230 ? -17.183 42.392 4.679 1.00 41.56 230 ASN A O 1
ATOM 1692 N N . ASP A 1 231 ? -18.470 43.846 5.864 1.00 43.03 231 ASP A N 1
ATOM 1693 C CA . ASP A 1 231 ? -19.107 44.589 4.793 1.00 43.03 231 ASP A CA 1
ATOM 1694 C C . ASP A 1 231 ? -18.111 45.520 4.090 1.00 43.03 231 ASP A C 1
ATOM 1696 O O . ASP A 1 231 ? -17.092 45.947 4.637 1.00 43.03 231 ASP A O 1
ATOM 1700 N N . GLY A 1 232 ? -18.427 45.805 2.830 1.00 45.88 232 GLY A N 1
ATOM 1701 C CA . GLY A 1 232 ? -17.520 46.371 1.848 1.00 45.88 232 GLY A CA 1
ATOM 1702 C C . GLY A 1 232 ? -16.975 47.769 2.139 1.00 45.88 232 GLY A C 1
ATOM 1703 O O . GLY A 1 232 ? -17.620 48.630 2.739 1.00 45.88 232 GLY A O 1
ATOM 1704 N N . LYS A 1 233 ? -15.820 48.049 1.526 1.00 40.09 233 LYS A N 1
ATOM 1705 C CA . LYS A 1 233 ? -15.504 49.401 1.075 1.00 40.09 233 LYS A CA 1
ATOM 1706 C C . LYS A 1 233 ? -14.667 49.410 -0.204 1.00 40.09 233 LYS A C 1
ATOM 1708 O O . LYS A 1 233 ? -13.573 48.871 -0.291 1.00 40.09 233 LYS A O 1
ATOM 1713 N N . LYS A 1 234 ? -15.303 50.052 -1.175 1.00 44.78 234 LYS A N 1
ATOM 1714 C CA . LYS A 1 234 ? -14.901 50.547 -2.489 1.00 44.78 234 LYS A CA 1
ATOM 1715 C C . LYS A 1 234 ? -13.616 51.399 -2.427 1.00 44.78 234 LYS A C 1
ATOM 1717 O O . LYS A 1 234 ? -13.570 52.326 -1.624 1.00 44.78 234 LYS A O 1
ATOM 1722 N N . ALA A 1 235 ? -12.663 51.135 -3.320 1.00 41.00 235 ALA A N 1
ATOM 1723 C CA . ALA A 1 235 ? -11.699 52.093 -3.884 1.00 41.00 235 ALA A CA 1
ATOM 1724 C C . ALA A 1 235 ? -11.146 51.455 -5.181 1.00 41.00 235 ALA A C 1
ATOM 1726 O O . ALA A 1 235 ? -10.607 50.355 -5.135 1.00 41.00 235 ALA A O 1
ATOM 1727 N N . GLU A 1 236 ? -11.593 51.898 -6.360 1.00 43.16 236 GLU A N 1
ATOM 1728 C CA . GLU A 1 236 ? -10.933 52.941 -7.177 1.00 43.16 236 GLU A CA 1
ATOM 1729 C C . GLU A 1 236 ? -9.671 52.368 -7.857 1.00 43.16 236 GLU A C 1
ATOM 1731 O O . GLU A 1 236 ? -8.605 52.292 -7.263 1.00 43.16 236 GLU A O 1
ATOM 1736 N N . GLN A 1 237 ? -9.840 51.600 -8.941 1.00 42.81 237 GLN A N 1
ATOM 1737 C CA . GLN A 1 237 ? -9.737 52.047 -10.344 1.00 42.81 237 GLN A CA 1
ATOM 1738 C C . GLN A 1 237 ? -8.496 52.904 -10.642 1.00 42.81 237 GLN A C 1
ATOM 1740 O O . GLN A 1 237 ? -8.522 54.122 -10.518 1.00 42.81 237 GLN A O 1
ATOM 1745 N N . ALA A 1 238 ? -7.454 52.240 -11.146 1.00 42.59 238 ALA A N 1
ATOM 1746 C CA . ALA A 1 238 ? -6.492 52.830 -12.065 1.00 42.59 238 ALA A CA 1
ATOM 1747 C C . ALA A 1 238 ? -6.379 51.911 -13.293 1.00 42.59 238 ALA A C 1
ATOM 1749 O O . ALA A 1 238 ? -5.937 50.766 -13.195 1.00 42.59 238 ALA A O 1
ATOM 1750 N N . GLU A 1 239 ? -6.858 52.429 -14.426 1.00 37.84 239 GLU A N 1
ATOM 1751 C CA . GLU A 1 239 ? -6.527 52.022 -15.799 1.00 37.84 239 GLU A CA 1
ATOM 1752 C C . GLU A 1 239 ? -4.988 51.984 -15.945 1.00 37.84 239 GLU A C 1
ATOM 1754 O O . GLU A 1 239 ? -4.299 52.804 -15.344 1.00 37.84 239 GLU A O 1
ATOM 1759 N N . ASN A 1 240 ? -4.332 51.102 -16.706 1.00 41.19 240 ASN A N 1
ATOM 1760 C CA . ASN A 1 240 ? -4.397 50.904 -18.163 1.00 41.19 240 ASN A CA 1
ATOM 1761 C C . ASN A 1 240 ? -3.246 49.905 -18.557 1.00 41.19 240 ASN A C 1
ATOM 1763 O O . ASN A 1 240 ? -2.436 49.575 -17.691 1.00 41.19 240 ASN A O 1
ATOM 1767 N N . PRO A 1 241 ? -3.061 49.464 -19.819 1.00 52.19 241 PRO A N 1
ATOM 1768 C CA . PRO A 1 241 ? -3.683 48.276 -20.401 1.00 52.19 241 PRO A CA 1
ATOM 1769 C C . PRO A 1 241 ? -2.692 47.159 -20.831 1.00 52.19 241 PRO A C 1
ATOM 1771 O O . PRO A 1 241 ? -1.510 47.386 -21.089 1.00 52.19 241 PRO A O 1
ATOM 1774 N N . GLU A 1 242 ? -3.233 45.944 -20.977 1.00 43.41 242 GLU A N 1
ATOM 1775 C CA . GLU A 1 242 ? -2.781 44.881 -21.904 1.00 43.41 242 GLU A CA 1
ATOM 1776 C C . GLU A 1 242 ? -2.838 45.374 -23.384 1.00 43.41 242 GLU A C 1
ATOM 1778 O O . GLU A 1 242 ? -3.449 46.420 -23.607 1.00 43.41 242 GLU A O 1
ATOM 1783 N N . PRO A 1 243 ? -2.311 44.682 -24.433 1.00 57.09 243 PRO A N 1
ATOM 1784 C CA . PRO A 1 243 ? -2.087 43.229 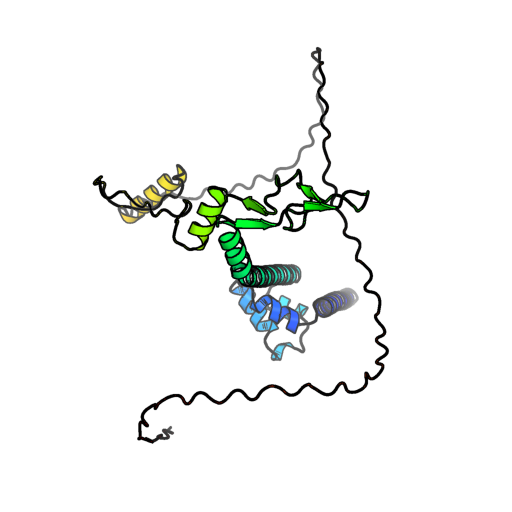-24.520 1.00 57.09 243 PRO A CA 1
ATOM 1785 C C . PRO A 1 243 ? -0.855 42.767 -25.331 1.00 57.09 243 PRO A C 1
ATOM 1787 O O . PRO A 1 243 ? -0.346 43.465 -26.203 1.00 57.09 243 PRO A O 1
ATOM 1790 N N . THR A 1 244 ? -0.443 41.508 -25.157 1.00 36.19 244 THR A N 1
ATOM 1791 C CA . THR A 1 244 ? -0.171 40.616 -26.307 1.00 36.19 244 THR A CA 1
ATOM 1792 C C . THR A 1 244 ? -0.077 39.150 -25.877 1.00 36.19 244 THR A C 1
ATOM 1794 O O . THR A 1 244 ? 0.881 38.696 -25.263 1.00 36.19 244 THR A O 1
ATOM 1797 N N . ALA A 1 245 ? -1.153 38.446 -26.225 1.00 44.22 245 ALA A N 1
ATOM 1798 C CA . ALA A 1 245 ? -1.348 37.014 -26.408 1.00 44.22 245 ALA A CA 1
ATOM 1799 C C . ALA A 1 245 ? -0.110 36.097 -26.427 1.00 44.22 245 ALA A C 1
ATOM 1801 O O . ALA A 1 245 ? 0.707 36.184 -27.339 1.00 44.22 245 ALA A O 1
ATOM 1802 N N . VAL A 1 246 ? -0.141 35.055 -25.586 1.00 40.91 246 VAL A N 1
ATOM 1803 C CA . VAL A 1 246 ? 0.070 33.680 -26.066 1.00 40.91 246 VAL A CA 1
ATOM 1804 C C . VAL A 1 246 ? -0.862 32.733 -25.306 1.00 40.91 246 VAL A C 1
ATOM 1806 O O . VAL A 1 246 ? -0.872 32.680 -24.079 1.00 40.91 246 VAL A O 1
ATOM 1809 N N . ALA A 1 247 ? -1.679 32.014 -26.066 1.00 44.25 247 ALA A N 1
ATOM 1810 C CA . ALA A 1 247 ? -2.600 30.998 -25.593 1.00 44.25 247 ALA A CA 1
ATOM 1811 C C . ALA A 1 247 ? -1.857 29.736 -25.126 1.00 44.25 247 ALA A C 1
ATOM 1813 O O . ALA A 1 247 ? -1.027 29.211 -25.864 1.00 44.25 247 ALA A O 1
ATOM 1814 N N . ALA A 1 248 ? -2.224 29.199 -23.958 1.00 37.56 248 ALA A N 1
ATOM 1815 C CA . ALA A 1 248 ? -2.017 27.791 -23.613 1.00 37.56 248 ALA A CA 1
ATOM 1816 C C . ALA A 1 248 ? -2.973 27.358 -22.485 1.00 37.56 248 ALA A C 1
ATOM 1818 O O . ALA A 1 248 ? -2.700 27.506 -21.300 1.00 37.56 248 ALA A O 1
ATOM 1819 N N . VAL A 1 249 ? -4.135 26.874 -22.922 1.00 39.09 249 VAL A N 1
ATOM 1820 C CA . VAL A 1 249 ? -4.997 25.825 -22.351 1.00 39.09 249 VAL A CA 1
ATOM 1821 C C . VAL A 1 249 ? -4.674 25.375 -20.913 1.00 39.09 249 VAL A C 1
ATOM 1823 O O . VAL A 1 249 ? -3.814 24.529 -20.678 1.00 39.09 249 VAL A O 1
ATOM 1826 N N . ALA A 1 250 ? -5.472 25.858 -19.959 1.00 36.03 250 ALA A N 1
ATOM 1827 C CA . ALA A 1 250 ? -5.622 25.241 -18.648 1.00 36.03 250 ALA A CA 1
ATOM 1828 C C . ALA A 1 250 ? -6.479 23.969 -18.782 1.00 36.03 250 ALA A C 1
ATOM 1830 O O . ALA A 1 250 ? -7.700 24.035 -18.932 1.00 36.03 250 ALA A O 1
ATOM 1831 N N . ALA A 1 251 ? -5.836 22.802 -18.743 1.00 39.00 251 ALA A N 1
ATOM 1832 C CA . ALA A 1 251 ? -6.516 21.524 -18.585 1.00 39.00 251 ALA A CA 1
ATOM 1833 C C . ALA A 1 251 ? -6.902 21.344 -17.109 1.00 39.00 251 ALA A C 1
ATOM 1835 O O . ALA A 1 251 ? -6.082 21.003 -16.258 1.00 39.00 251 ALA A O 1
ATOM 1836 N N . VAL A 1 252 ? -8.173 21.605 -16.816 1.00 38.69 252 VAL A N 1
ATOM 1837 C CA . VAL A 1 252 ? -8.832 21.233 -15.564 1.00 38.69 252 VAL A CA 1
ATOM 1838 C C . VAL A 1 252 ? -8.844 19.706 -15.482 1.00 38.69 252 VAL A C 1
ATOM 1840 O O . VAL A 1 252 ? -9.525 19.038 -16.261 1.00 38.69 252 VAL A O 1
ATOM 1843 N N . ALA A 1 253 ? -8.070 19.156 -14.547 1.00 39.12 253 ALA A N 1
ATOM 1844 C CA . ALA A 1 253 ? -8.079 17.739 -14.214 1.00 39.12 253 ALA A CA 1
ATOM 1845 C C . ALA A 1 253 ? -9.451 17.359 -13.637 1.00 39.12 253 ALA A C 1
ATOM 1847 O O . ALA A 1 253 ? -9.749 17.566 -12.462 1.00 39.12 253 ALA A O 1
ATOM 1848 N N . THR A 1 254 ? -10.304 16.824 -14.501 1.00 43.38 254 THR A N 1
ATOM 1849 C CA . THR A 1 254 ? -11.522 16.112 -14.127 1.00 43.38 254 THR A CA 1
ATOM 1850 C C . THR A 1 254 ? -11.124 14.715 -13.641 1.00 43.38 254 THR A C 1
ATOM 1852 O O . THR A 1 254 ? -10.344 14.041 -14.319 1.00 43.38 254 THR A O 1
ATOM 1855 N N . PRO A 1 255 ? -11.619 14.239 -12.485 1.00 42.69 255 PRO A N 1
ATOM 1856 C CA . PRO A 1 255 ? -11.421 12.853 -12.093 1.00 42.69 255 PRO A CA 1
ATOM 1857 C C . PRO A 1 255 ? -12.185 11.954 -13.070 1.00 42.69 255 PRO A C 1
ATOM 1859 O O . PRO A 1 255 ? -13.412 12.001 -13.158 1.00 42.69 255 PRO A O 1
ATOM 1862 N N . VAL A 1 256 ? -11.441 11.146 -13.824 1.00 42.31 256 VAL A N 1
ATOM 1863 C CA . VAL A 1 256 ? -11.987 10.087 -14.673 1.00 42.31 256 VAL A CA 1
ATOM 1864 C C . VAL A 1 256 ? -12.650 9.056 -13.759 1.00 42.31 256 VAL A C 1
ATOM 1866 O O . VAL A 1 256 ? -11.978 8.262 -13.104 1.00 42.31 256 VAL A O 1
ATOM 1869 N N . LEU A 1 257 ? -13.985 9.080 -13.704 1.00 37.28 257 LEU A N 1
ATOM 1870 C CA . LEU A 1 257 ? -14.774 7.933 -13.273 1.00 37.28 257 LEU A CA 1
ATOM 1871 C C . LEU A 1 257 ? -14.484 6.789 -14.248 1.00 37.28 257 LEU A C 1
ATOM 1873 O O . LEU A 1 257 ? -14.895 6.832 -15.405 1.00 37.28 257 LEU A O 1
ATOM 1877 N N . ILE A 1 258 ? -13.772 5.773 -13.771 1.00 46.06 258 ILE A N 1
ATOM 1878 C CA . ILE A 1 258 ? -13.657 4.486 -14.451 1.00 46.06 258 ILE A CA 1
ATOM 1879 C C . ILE A 1 258 ? -15.048 3.837 -14.377 1.00 46.06 258 ILE A C 1
ATOM 1881 O O . ILE A 1 258 ? -15.511 3.553 -13.268 1.00 46.06 258 ILE A O 1
ATOM 1885 N N . PRO A 1 259 ? -15.757 3.615 -15.499 1.00 41.62 259 PRO A N 1
ATOM 1886 C CA . PRO A 1 259 ? -16.981 2.836 -15.462 1.00 41.62 259 PRO A CA 1
ATOM 1887 C C . PRO A 1 259 ? -16.624 1.403 -15.066 1.00 41.62 259 PRO A C 1
ATOM 1889 O O . PRO A 1 259 ? -15.758 0.774 -15.675 1.00 41.62 259 PRO A O 1
ATOM 1892 N N . ALA A 1 260 ? -17.290 0.902 -14.026 1.00 40.59 260 ALA A N 1
ATOM 1893 C CA . ALA A 1 260 ? -17.255 -0.499 -13.644 1.00 40.59 260 ALA A CA 1
ATOM 1894 C C . ALA A 1 260 ? -17.681 -1.341 -14.854 1.00 40.59 260 ALA A C 1
ATOM 1896 O O . ALA A 1 260 ? -18.857 -1.382 -15.218 1.00 40.59 260 ALA A O 1
ATOM 1897 N N . ALA A 1 261 ? -16.704 -1.964 -15.512 1.00 38.62 261 ALA A N 1
ATOM 1898 C CA . ALA A 1 261 ? -16.958 -2.933 -16.556 1.00 38.62 261 ALA A CA 1
ATOM 1899 C C . ALA A 1 261 ? -17.729 -4.097 -15.929 1.00 38.62 261 ALA A C 1
ATOM 1901 O O . ALA A 1 261 ? -17.240 -4.775 -15.024 1.00 38.62 261 ALA A O 1
ATOM 1902 N N . ALA A 1 262 ? -18.962 -4.274 -16.397 1.00 39.22 262 ALA A N 1
ATOM 1903 C CA . ALA A 1 262 ? -19.785 -5.428 -16.108 1.00 39.22 262 ALA A CA 1
ATOM 1904 C C . ALA A 1 262 ? -18.988 -6.696 -16.430 1.00 39.22 262 ALA A C 1
ATOM 1906 O O . ALA A 1 262 ? -18.551 -6.896 -17.562 1.00 39.22 262 ALA A O 1
ATOM 1907 N N . ILE A 1 263 ? -18.789 -7.526 -15.412 1.00 43.88 263 ILE A N 1
ATOM 1908 C CA . ILE A 1 263 ? -18.275 -8.885 -15.540 1.00 43.88 263 ILE A CA 1
ATOM 1909 C C . ILE A 1 263 ? -19.355 -9.670 -16.301 1.00 43.88 263 ILE A C 1
ATOM 1911 O O . ILE A 1 263 ? -20.460 -9.800 -15.773 1.00 43.88 263 ILE A O 1
ATOM 1915 N N . PRO A 1 264 ? -19.115 -10.158 -17.531 1.00 45.31 264 PRO A N 1
ATOM 1916 C CA . PRO A 1 264 ? -20.058 -11.068 -18.154 1.00 45.31 264 PRO A CA 1
ATOM 1917 C C . PRO A 1 264 ? -19.999 -12.412 -17.421 1.00 45.31 264 PRO A C 1
ATOM 1919 O O . PRO A 1 264 ? -18.939 -13.032 -17.324 1.00 45.31 264 PRO A O 1
ATOM 1922 N N . ASP A 1 265 ? -21.152 -12.852 -16.917 1.00 43.56 265 ASP A N 1
ATOM 1923 C CA . ASP A 1 265 ? -21.396 -14.206 -16.424 1.00 43.56 265 ASP A CA 1
ATOM 1924 C C . ASP A 1 265 ? -21.022 -15.235 -17.502 1.00 43.56 265 ASP A C 1
ATOM 1926 O O . ASP A 1 265 ? -21.792 -15.544 -18.417 1.00 43.56 265 ASP A O 1
ATOM 1930 N N . ALA A 1 266 ? -19.814 -15.782 -17.396 1.00 41.53 266 ALA A N 1
ATOM 1931 C CA . ALA A 1 266 ? -19.383 -16.917 -18.188 1.00 41.53 266 ALA A CA 1
ATOM 1932 C C . ALA A 1 266 ? -20.057 -18.185 -17.642 1.00 41.53 266 ALA A C 1
ATOM 1934 O O . ALA A 1 266 ? -19.535 -18.866 -16.760 1.00 41.53 266 ALA A O 1
ATOM 1935 N N . LYS A 1 267 ? -21.228 -18.522 -18.197 1.00 43.19 267 LYS A N 1
ATOM 1936 C CA . LYS A 1 267 ? -21.747 -19.895 -18.197 1.00 43.19 267 LYS A CA 1
ATOM 1937 C C . LYS A 1 267 ? -20.739 -20.788 -18.923 1.00 43.19 267 LYS A C 1
ATOM 1939 O O . LYS A 1 267 ? -20.713 -20.840 -20.150 1.00 43.19 267 LYS A O 1
ATOM 1944 N N . SER A 1 268 ? -19.902 -21.483 -18.162 1.00 43.69 268 SER A N 1
ATOM 1945 C CA . SER A 1 268 ? -19.055 -22.559 -18.660 1.00 43.69 268 SER A CA 1
ATOM 1946 C C . SER A 1 268 ? -19.891 -23.831 -18.821 1.00 43.69 268 SER A C 1
ATOM 1948 O O . SER A 1 268 ? -20.076 -24.618 -17.897 1.00 43.69 268 SER A O 1
ATOM 1950 N N . GLU A 1 269 ? -20.413 -24.042 -20.029 1.00 39.56 269 GLU A N 1
ATOM 1951 C CA . GLU A 1 269 ? -20.824 -25.372 -20.477 1.00 39.56 269 GLU A CA 1
ATOM 1952 C C . GLU A 1 269 ? -19.565 -26.229 -20.664 1.00 39.56 269 GLU A C 1
ATOM 1954 O O . GLU A 1 269 ? -18.800 -26.077 -21.619 1.00 39.56 269 GLU A O 1
ATOM 1959 N N . SER A 1 270 ? -19.326 -27.124 -19.709 1.00 40.38 270 SER A N 1
ATOM 1960 C CA . SER A 1 270 ? -18.275 -28.132 -19.753 1.00 40.38 270 SER A CA 1
ATOM 1961 C C . SER A 1 270 ? -18.613 -29.212 -20.786 1.00 40.38 270 SER A C 1
ATOM 1963 O O . SER A 1 270 ? -19.327 -30.176 -20.515 1.00 40.38 270 SER A O 1
ATOM 1965 N N . LYS A 1 271 ? -18.061 -29.087 -21.997 1.00 45.03 271 LYS A N 1
ATOM 1966 C CA . LYS A 1 271 ? -17.899 -30.241 -22.893 1.00 45.03 271 LYS A CA 1
ATOM 1967 C C . LYS A 1 271 ? -16.667 -31.046 -22.449 1.00 45.03 271 LYS A C 1
ATOM 1969 O O . LYS A 1 271 ? -15.596 -30.455 -22.308 1.00 45.03 271 LYS A O 1
ATOM 1974 N N . PRO A 1 272 ? -16.778 -32.370 -22.238 1.00 47.28 272 PRO A N 1
ATOM 1975 C CA . PRO A 1 272 ? -15.631 -33.209 -21.915 1.00 47.28 272 PRO A CA 1
ATOM 1976 C C . PRO A 1 272 ? -14.743 -33.342 -23.155 1.00 47.28 272 PRO A C 1
ATOM 1978 O O . PRO A 1 272 ? -15.127 -33.957 -24.150 1.00 47.28 272 PRO A O 1
ATOM 1981 N N . ASN A 1 273 ? -13.560 -32.730 -23.103 1.00 46.28 273 ASN A N 1
ATOM 1982 C CA . ASN A 1 273 ? -12.543 -32.904 -24.129 1.00 46.28 273 ASN A CA 1
ATOM 1983 C C . ASN A 1 273 ? -11.965 -34.317 -24.026 1.00 46.28 273 ASN A C 1
ATOM 1985 O O . ASN A 1 273 ? -11.506 -34.747 -22.967 1.00 46.28 273 ASN A O 1
ATOM 1989 N N . ALA A 1 274 ? -12.026 -35.023 -25.151 1.00 44.41 274 ALA A N 1
ATOM 1990 C CA . ALA A 1 274 ? -11.489 -36.355 -25.329 1.00 44.41 274 ALA A CA 1
ATOM 1991 C C . ALA A 1 274 ? -9.994 -36.404 -24.981 1.00 44.41 274 ALA A C 1
ATOM 1993 O O . ALA A 1 274 ? -9.223 -35.504 -25.314 1.00 44.41 274 ALA A O 1
ATOM 1994 N N . HIS A 1 275 ? -9.620 -37.495 -24.316 1.00 46.41 275 HIS A N 1
ATOM 1995 C CA . HIS A 1 275 ? -8.260 -37.888 -23.985 1.00 46.41 275 HIS A CA 1
ATOM 1996 C C . HIS A 1 275 ? -7.295 -37.711 -25.167 1.00 46.41 275 HIS A C 1
ATOM 1998 O O . HIS A 1 275 ? -7.300 -38.498 -26.112 1.00 46.41 275 HIS A O 1
ATOM 2004 N N . VAL A 1 276 ? -6.413 -36.716 -25.067 1.00 51.91 276 VAL A N 1
ATOM 2005 C CA . VAL A 1 276 ? -5.145 -36.702 -25.797 1.00 51.91 276 VAL A CA 1
ATOM 2006 C C . VAL A 1 276 ? -4.143 -37.458 -24.933 1.00 51.91 276 VAL A C 1
ATOM 2008 O O . VAL A 1 276 ? -3.856 -37.064 -23.803 1.00 51.91 276 VAL A O 1
ATOM 2011 N N . ALA A 1 277 ? -3.673 -38.594 -25.444 1.00 53.59 277 ALA A N 1
ATOM 2012 C CA . ALA A 1 277 ? -2.654 -39.410 -24.803 1.00 53.59 277 ALA A CA 1
ATOM 2013 C C . ALA A 1 277 ? -1.350 -38.603 -24.633 1.00 53.59 277 ALA A C 1
ATOM 2015 O O . ALA A 1 277 ? -0.923 -37.942 -25.584 1.00 53.59 277 ALA A O 1
ATOM 2016 N N . PRO A 1 278 ? -0.701 -38.639 -23.455 1.00 57.53 278 PRO A N 1
ATOM 2017 C CA . PRO A 1 278 ? 0.584 -37.985 -23.261 1.00 57.53 278 PRO A CA 1
ATOM 2018 C C . PRO A 1 278 ? 1.666 -38.685 -24.091 1.00 57.53 278 PRO A C 1
ATOM 2020 O O . PRO A 1 278 ? 1.787 -39.911 -24.080 1.00 57.53 278 PRO A O 1
ATOM 2023 N N . ALA A 1 279 ? 2.453 -37.887 -24.813 1.00 59.88 279 ALA A N 1
ATOM 2024 C CA . ALA A 1 279 ? 3.641 -38.349 -25.519 1.00 59.88 279 ALA A CA 1
ATOM 2025 C C . ALA A 1 279 ? 4.660 -38.964 -24.531 1.00 59.88 279 ALA A C 1
ATOM 2027 O O . ALA A 1 279 ? 4.780 -38.478 -23.402 1.00 59.88 279 ALA A O 1
ATOM 2028 N N . PRO A 1 280 ? 5.400 -40.015 -24.930 1.00 61.56 280 PRO A N 1
ATOM 2029 C CA . PRO A 1 280 ? 6.388 -40.657 -24.072 1.00 61.56 280 PRO A CA 1
ATOM 2030 C C . PRO A 1 280 ? 7.535 -39.692 -23.761 1.00 61.56 280 PRO A C 1
ATOM 2032 O O . PRO A 1 280 ? 8.224 -39.200 -24.654 1.00 61.56 280 PRO A O 1
ATOM 2035 N N . VAL A 1 281 ? 7.725 -39.425 -22.471 1.00 62.53 281 VAL A N 1
ATOM 2036 C CA . VAL A 1 281 ? 8.851 -38.653 -21.942 1.00 62.53 281 VAL A CA 1
ATOM 2037 C C . VAL A 1 281 ? 10.120 -39.505 -22.084 1.00 62.53 281 VAL A C 1
ATOM 2039 O O . VAL A 1 281 ? 10.091 -40.672 -21.684 1.00 62.53 281 VAL A O 1
ATOM 2042 N N . PRO A 1 282 ? 11.227 -38.984 -22.645 1.00 56.56 282 PRO A N 1
ATOM 2043 C CA . PRO A 1 282 ? 12.482 -39.721 -22.697 1.00 56.56 282 PRO A CA 1
ATOM 2044 C C . PRO A 1 282 ? 13.021 -39.935 -21.279 1.00 56.56 282 PRO A C 1
ATOM 2046 O O . PRO A 1 282 ? 13.178 -38.989 -20.506 1.00 56.56 282 PRO A O 1
ATOM 2049 N N . SER A 1 283 ? 13.288 -41.197 -20.951 1.00 51.44 283 SER A N 1
ATOM 2050 C CA . SER A 1 283 ? 13.914 -41.647 -19.712 1.00 51.44 283 SER A CA 1
ATOM 2051 C C . SER A 1 283 ? 15.267 -40.960 -19.527 1.00 51.44 283 SER A C 1
ATOM 2053 O O . SER A 1 283 ? 16.215 -41.245 -20.254 1.00 51.44 283 SER A O 1
ATOM 2055 N N . VAL A 1 284 ? 15.353 -40.041 -18.568 1.00 57.56 284 VAL A N 1
ATOM 2056 C CA . VAL A 1 284 ? 16.624 -39.464 -18.123 1.00 57.56 284 VAL A CA 1
ATOM 2057 C C . VAL A 1 284 ? 17.178 -40.376 -17.035 1.00 57.56 284 VAL A C 1
ATOM 2059 O O . VAL A 1 284 ? 16.549 -40.557 -15.991 1.00 57.56 284 VAL A O 1
ATOM 2062 N N . ASP A 1 285 ? 18.336 -40.974 -17.304 1.00 57.75 285 ASP A N 1
ATOM 2063 C CA . ASP A 1 285 ? 19.069 -41.810 -16.357 1.00 57.75 285 ASP A CA 1
ATOM 2064 C C . ASP A 1 285 ? 19.379 -41.043 -15.056 1.00 57.75 285 ASP A C 1
ATOM 2066 O O . ASP A 1 285 ? 19.833 -39.893 -15.105 1.00 57.75 285 ASP A O 1
ATOM 2070 N N . PRO A 1 286 ? 19.183 -41.650 -13.871 1.00 56.72 286 PRO A N 1
ATOM 2071 C CA . PRO A 1 286 ? 19.549 -41.018 -12.615 1.00 56.72 286 PRO A CA 1
ATOM 2072 C C . PRO A 1 286 ? 21.075 -40.949 -12.492 1.00 56.72 286 PRO A C 1
ATOM 2074 O O . PRO A 1 286 ? 21.762 -41.956 -12.298 1.00 56.72 286 PRO A O 1
ATOM 2077 N N . VAL A 1 287 ? 21.609 -39.728 -12.566 1.00 58.81 287 VAL A N 1
ATOM 2078 C CA . VAL A 1 287 ? 22.996 -39.419 -12.215 1.00 58.81 287 VAL A CA 1
ATOM 2079 C C . VAL A 1 287 ? 23.221 -39.796 -10.750 1.00 58.81 287 VAL A C 1
ATOM 2081 O O . VAL A 1 287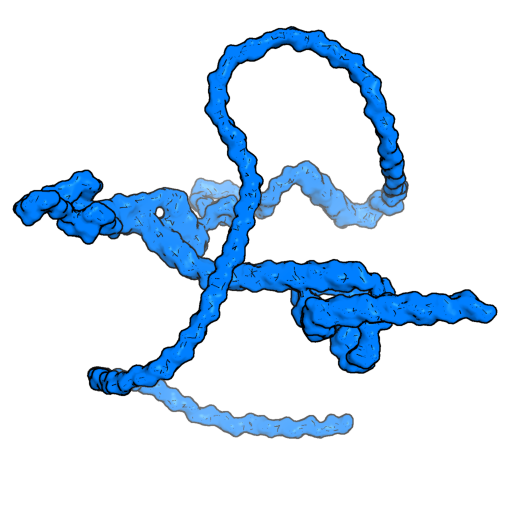 ? 22.708 -39.182 -9.816 1.00 58.81 287 VAL A O 1
ATOM 2084 N N . ARG A 1 288 ? 23.998 -40.862 -10.580 1.00 49.81 288 ARG A N 1
ATOM 2085 C CA . ARG A 1 288 ? 24.473 -41.441 -9.326 1.00 49.81 288 ARG A CA 1
ATOM 2086 C C . ARG A 1 288 ? 25.313 -40.419 -8.551 1.00 49.81 288 ARG A C 1
ATOM 2088 O O . ARG A 1 288 ? 26.474 -40.195 -8.881 1.00 49.81 288 ARG A O 1
ATOM 2095 N N . ALA A 1 289 ? 24.737 -39.824 -7.509 1.00 50.81 289 ALA A N 1
ATOM 2096 C CA . ALA A 1 289 ? 25.472 -39.004 -6.550 1.00 50.81 289 ALA A CA 1
ATOM 2097 C C . ALA A 1 289 ? 26.437 -39.880 -5.716 1.00 50.81 289 ALA A C 1
ATOM 2099 O O . ALA A 1 289 ? 26.018 -40.919 -5.193 1.00 50.81 289 ALA A O 1
ATOM 2100 N N . PRO A 1 290 ? 27.720 -39.504 -5.570 1.00 51.56 290 PRO A N 1
ATOM 2101 C CA . PRO A 1 290 ? 28.641 -40.198 -4.682 1.00 51.56 290 PRO A CA 1
ATOM 2102 C C . PRO A 1 290 ? 28.432 -39.779 -3.217 1.00 51.56 290 PRO A C 1
ATOM 2104 O O . PRO A 1 290 ? 28.653 -38.633 -2.847 1.00 51.56 290 PRO A O 1
ATOM 2107 N N . GLY A 1 291 ? 28.037 -40.759 -2.400 1.00 42.69 291 GLY A N 1
ATOM 2108 C CA . GLY A 1 291 ? 28.507 -40.987 -1.027 1.00 42.69 291 GLY A CA 1
ATOM 2109 C C . GLY A 1 291 ? 28.426 -39.842 -0.014 1.00 42.69 291 GLY A C 1
ATOM 2110 O O . GLY A 1 291 ? 29.382 -39.093 0.158 1.00 42.69 291 GLY A O 1
ATOM 2111 N N . SER A 1 292 ? 27.361 -39.829 0.788 1.00 49.94 292 SER A N 1
ATOM 2112 C CA . SER A 1 292 ? 27.391 -39.237 2.132 1.00 49.94 292 SER A CA 1
ATOM 2113 C C . SER A 1 292 ? 27.717 -40.333 3.159 1.00 49.94 292 SER A C 1
ATOM 2115 O O . SER A 1 292 ? 27.085 -41.393 3.112 1.00 49.94 292 SER A O 1
ATOM 2117 N N . PRO A 1 293 ? 28.689 -40.135 4.068 1.00 58.00 293 PRO A N 1
ATOM 2118 C CA . PRO A 1 293 ? 28.980 -41.102 5.114 1.00 58.00 293 PRO A CA 1
ATOM 2119 C C . PRO A 1 293 ? 27.889 -41.103 6.189 1.00 58.00 293 PRO A C 1
ATOM 2121 O O . PRO A 1 293 ? 27.420 -40.067 6.658 1.00 58.00 293 PRO A O 1
ATOM 2124 N N . VAL A 1 294 ? 27.518 -42.322 6.562 1.00 49.47 294 VAL A N 1
ATOM 2125 C CA . VAL A 1 294 ? 26.598 -42.694 7.632 1.00 49.47 294 VAL A CA 1
ATOM 2126 C C . VAL A 1 294 ? 27.216 -42.293 8.976 1.00 49.47 294 VAL A C 1
ATOM 2128 O O . VAL A 1 294 ? 28.279 -42.797 9.328 1.00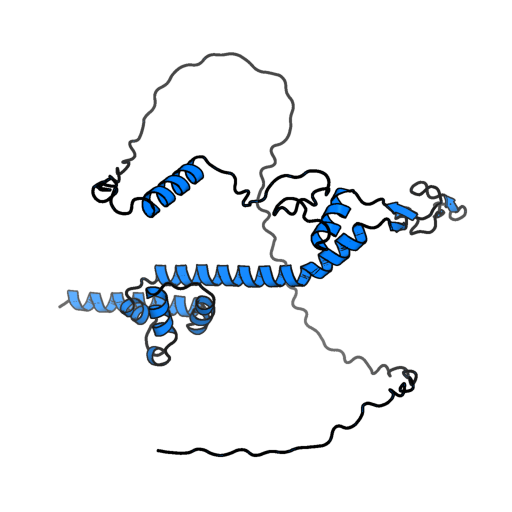 49.47 294 VAL A O 1
ATOM 2131 N N . SER A 1 295 ? 26.555 -41.403 9.723 1.00 54.19 295 SER A N 1
ATOM 2132 C CA . SER A 1 295 ? 26.855 -41.155 11.138 1.00 54.19 295 SER A CA 1
ATOM 2133 C C . SER A 1 295 ? 25.834 -41.894 11.998 1.00 54.19 295 SER A C 1
ATOM 2135 O O . SER A 1 295 ? 24.635 -41.628 11.948 1.00 54.19 295 SER A O 1
ATOM 2137 N N . SER A 1 296 ? 26.343 -42.881 12.718 1.00 55.41 296 SER A N 1
ATOM 2138 C CA . SER A 1 296 ? 25.685 -43.769 13.671 1.00 55.41 296 SER A CA 1
ATOM 2139 C C . SER A 1 296 ? 25.677 -43.184 15.093 1.00 55.41 296 SER A C 1
ATOM 2141 O O . SER A 1 296 ? 26.696 -42.640 15.507 1.00 55.41 296 SER A O 1
ATOM 2143 N N . GLY A 1 297 ? 24.594 -43.426 15.849 1.00 44.31 297 GLY A N 1
ATOM 2144 C CA . GLY A 1 297 ? 24.487 -43.245 17.317 1.00 44.31 297 GLY A CA 1
ATOM 2145 C C . GLY A 1 297 ? 24.053 -41.833 17.741 1.00 44.31 297 GLY A C 1
ATOM 2146 O O . GLY A 1 297 ? 24.553 -40.860 17.202 1.00 44.31 297 GLY A O 1
ATOM 2147 N N . ASP A 1 298 ? 23.098 -41.594 18.643 1.00 54.22 298 ASP A N 1
ATOM 2148 C CA . ASP A 1 298 ? 22.601 -42.396 19.767 1.00 54.22 298 ASP A CA 1
ATOM 2149 C C . ASP A 1 298 ? 21.177 -41.961 20.190 1.00 54.22 298 ASP A C 1
ATOM 2151 O O . ASP A 1 298 ? 20.813 -40.794 20.018 1.00 54.22 298 ASP A O 1
ATOM 2155 N N . PRO A 1 299 ? 20.371 -42.850 20.805 1.00 64.81 299 PRO A N 1
ATOM 2156 C CA . PRO A 1 299 ? 19.143 -42.492 21.506 1.00 64.81 299 PRO A CA 1
ATOM 2157 C C . PRO A 1 299 ? 19.418 -42.296 23.008 1.00 64.81 299 PRO A C 1
ATOM 2159 O O . PRO A 1 299 ? 19.741 -43.256 23.707 1.00 64.81 299 PRO A O 1
ATOM 2162 N N . PHE A 1 300 ? 19.239 -41.083 23.543 1.00 53.81 300 PHE A N 1
ATOM 2163 C CA . PHE A 1 300 ? 19.313 -40.855 24.992 1.00 53.81 300 PHE A CA 1
ATOM 2164 C C . PHE A 1 300 ? 18.102 -40.084 25.540 1.00 53.81 300 PHE A C 1
ATOM 2166 O O . PHE A 1 300 ? 17.969 -38.876 25.386 1.00 53.81 300 PHE A O 1
ATOM 2173 N N . LEU A 1 301 ? 17.230 -40.871 26.177 1.00 54.78 301 LEU A N 1
ATOM 2174 C CA . LEU A 1 301 ? 16.519 -40.630 27.437 1.00 54.78 301 LEU A CA 1
ATOM 2175 C C . LEU A 1 301 ? 15.825 -39.279 27.699 1.00 54.78 301 LEU A C 1
ATOM 2177 O O . LEU A 1 301 ? 16.432 -38.275 28.058 1.00 54.78 301 LEU A O 1
ATOM 2181 N N . ALA A 1 302 ? 14.493 -39.367 27.749 1.00 53.69 302 ALA A N 1
ATOM 2182 C CA . ALA A 1 302 ? 13.654 -38.561 28.630 1.00 53.69 302 ALA A CA 1
ATOM 2183 C C . ALA A 1 302 ? 13.993 -38.807 30.116 1.00 53.69 302 ALA A C 1
ATOM 2185 O O . ALA A 1 302 ? 14.352 -39.927 30.492 1.00 53.69 302 ALA A O 1
ATOM 2186 N N . PRO A 1 303 ? 13.717 -37.824 30.988 1.00 64.31 303 PRO A N 1
ATOM 2187 C CA . PRO A 1 303 ? 13.035 -38.178 32.224 1.00 64.31 303 PRO A CA 1
ATOM 2188 C C . PRO A 1 303 ? 11.824 -37.294 32.524 1.00 64.31 303 PRO A C 1
ATOM 2190 O O . PRO A 1 303 ? 11.853 -36.066 32.481 1.00 64.31 303 PRO A O 1
ATOM 2193 N N . ALA A 1 304 ? 10.756 -37.992 32.899 1.00 58.94 304 ALA A N 1
ATOM 2194 C CA . ALA A 1 304 ? 9.602 -37.457 33.588 1.00 58.94 304 ALA A CA 1
ATOM 2195 C C . ALA A 1 304 ? 10.011 -36.842 34.936 1.00 58.94 304 ALA A C 1
ATOM 2197 O O . ALA A 1 304 ? 10.657 -37.495 35.754 1.00 58.94 304 ALA A O 1
ATOM 2198 N N . GLY A 1 305 ? 9.554 -35.619 35.194 1.00 53.16 305 GLY A N 1
ATOM 2199 C CA . GLY A 1 305 ? 9.646 -34.959 36.493 1.00 53.16 305 GLY A CA 1
ATOM 2200 C C . GLY A 1 305 ? 8.286 -34.414 36.911 1.00 53.16 305 GLY A C 1
ATOM 2201 O O . GLY A 1 305 ? 7.979 -33.254 36.671 1.00 53.16 305 GLY A O 1
ATOM 2202 N N . LYS A 1 306 ? 7.462 -35.269 37.526 1.00 61.00 306 LYS A N 1
ATOM 2203 C CA . LYS A 1 306 ? 6.351 -34.854 38.398 1.00 61.00 306 LYS A CA 1
ATOM 2204 C C . LYS A 1 306 ? 6.911 -34.465 39.765 1.00 61.00 306 LYS A C 1
ATOM 2206 O O . LYS A 1 306 ? 7.757 -35.209 40.264 1.00 61.00 306 LYS A O 1
ATOM 2211 N N . ARG A 1 307 ? 6.306 -33.444 40.391 1.00 50.06 307 ARG A N 1
ATOM 2212 C CA . ARG A 1 307 ? 5.930 -33.295 41.826 1.00 50.06 307 ARG A CA 1
ATOM 2213 C C . ARG A 1 307 ? 6.142 -31.847 42.302 1.00 50.06 307 ARG A C 1
ATOM 2215 O O . ARG A 1 307 ? 6.996 -31.173 41.734 1.00 50.06 307 ARG A O 1
ATOM 2222 N N . PRO A 1 308 ? 5.579 -31.465 43.458 1.00 65.25 308 PRO A N 1
ATOM 2223 C CA . PRO A 1 308 ? 4.283 -31.808 44.051 1.00 65.25 308 PRO A CA 1
ATOM 2224 C C . PRO A 1 308 ? 3.298 -30.628 44.016 1.00 65.25 308 PRO A C 1
ATOM 2226 O O . PRO A 1 308 ? 3.748 -29.463 44.038 1.00 65.25 308 PRO A O 1
#

Secondary structure (DSSP, 8-state):
-HHHHHHHHHHHHHHHHHHHHHHHHT-HHHHHHHHTTS---HHHHHHHHHHH-GGGTTS-HHHHHHHTT--HHHHHHHHHHHHHHHHHHHHHHHHHHHHHHHHHHHHHHTS-EEEEPTTTTTSSEEE-TTSS-EEE-TTTTT-SEEEEPPPHHHHHHHHHHTTS---SSS------SS-------------HHHHHHHHHHHHHHH-TTS-TT---------------------------------------------------------------PPPPPP---------PPP--------------